Protein AF-A0AAV5UJE6-F1 (afdb_monomer_lite)

Secondary structure (DSSP, 8-state):
------------------------------PPPPPP--SSPPTTPEEEEETTEEEEEPPTTEESTTS-EES--THHHHHHHHHHHHHHTTHHHHTTSSS--GGG-SGGGHHHHTTTTTT--TTTT-TTHHHHHHHTTSSS--TTT-SGGGGGGGGTTS-S-GGG---PPP-------SS-HHHHHHHHHHHHHHHHHHHTS-----EETTEE----

Sequence (216 aa):
VSTEGCARTTNASANQNLTGRIVKEHIVTRAAPIPAPTTKCALGTNRKSFRRGFSCVCKPGLIGQYCEQTIHNPSDKEDERDLEQCSLSGCSELAGNGVCNQECNHFACEYDGGDCSEGTKPFERCQHKLFCAHRFHDGQCDERCNNEDCLFDGFDCAGPDPAARKNPTWADLPLIFLVKPETFEMEIDTTLNALTERLKTNVNIKNTDGEMDLFE

pLDDT: mean 76.12, std 19.54, range [26.8, 96.88]

Organism: NCBI:txid358040

Radius of gyration: 28.41 Å; chains: 1; bounding box: 94×61×74 Å

Structure (mmCIF, N/CA/C/O backbone):
data_AF-A0AAV5UJE6-F1
#
_entry.id   AF-A0AAV5UJE6-F1
#
loop_
_atom_site.group_PDB
_atom_site.id
_atom_site.type_symbol
_atom_site.label_atom_id
_atom_site.label_alt_id
_atom_site.label_comp_id
_atom_site.label_asym_id
_atom_site.label_entity_id
_atom_site.label_seq_id
_atom_site.pdbx_PDB_ins_code
_atom_site.Cartn_x
_atom_site.Cartn_y
_atom_site.Cartn_z
_atom_site.occupancy
_atom_site.B_iso_or_equiv
_atom_site.auth_seq_id
_atom_site.auth_comp_id
_atom_site.auth_asym_id
_atom_site.auth_atom_id
_atom_site.pdbx_PDB_model_num
ATOM 1 N N . VAL A 1 1 ? 65.629 12.739 37.055 1.00 44.75 1 VAL A N 1
ATOM 2 C CA . VAL A 1 1 ? 64.977 13.379 35.891 1.00 44.75 1 VAL A CA 1
ATOM 3 C C . VAL A 1 1 ? 63.823 14.206 36.451 1.00 44.75 1 VAL A C 1
ATOM 5 O O . VAL A 1 1 ? 62.919 13.617 37.025 1.00 44.75 1 VAL A O 1
ATOM 8 N N . SER A 1 2 ? 63.989 15.536 36.453 1.00 28.09 2 SER A N 1
ATOM 9 C CA . SER A 1 2 ? 63.126 16.591 37.048 1.00 28.09 2 SER A CA 1
ATOM 10 C C . SER A 1 2 ? 61.660 16.499 36.597 1.00 28.09 2 SER A C 1
ATOM 12 O O . SER A 1 2 ? 61.439 16.211 35.426 1.00 28.09 2 SER A O 1
ATOM 14 N N . THR A 1 3 ? 60.645 16.506 37.477 1.00 32.84 3 THR A N 1
ATOM 15 C CA . THR A 1 3 ? 59.971 17.594 38.252 1.00 32.84 3 THR A CA 1
ATOM 16 C C . THR A 1 3 ? 59.128 18.599 37.445 1.00 32.84 3 THR A C 1
ATOM 18 O O . THR A 1 3 ? 59.672 19.411 36.710 1.00 32.84 3 THR A O 1
ATOM 21 N N . GLU A 1 4 ? 57.810 18.525 37.691 1.00 36.06 4 GLU A N 1
ATOM 22 C CA . GLU A 1 4 ? 56.831 19.596 37.996 1.00 36.06 4 GLU A CA 1
ATOM 23 C C . GLU A 1 4 ? 56.714 20.873 37.128 1.00 36.06 4 GLU A C 1
ATOM 25 O O . GLU A 1 4 ? 57.616 21.694 37.066 1.00 36.06 4 GLU A O 1
ATOM 30 N N . GLY A 1 5 ? 55.487 21.114 36.634 1.00 32.06 5 GLY A N 1
ATOM 31 C CA . GLY A 1 5 ? 54.646 22.224 37.117 1.00 32.06 5 GLY A CA 1
ATOM 32 C C . GLY A 1 5 ? 54.753 23.632 36.495 1.00 32.06 5 GLY A C 1
ATOM 33 O O . GLY A 1 5 ? 55.749 24.322 36.648 1.00 32.06 5 GLY A O 1
ATOM 34 N N . CYS A 1 6 ? 53.585 24.117 36.038 1.00 26.80 6 CYS A N 1
ATOM 35 C CA . CYS A 1 6 ? 53.112 25.518 36.046 1.00 26.80 6 CYS A CA 1
ATOM 36 C C . CYS A 1 6 ? 53.563 26.488 34.925 1.00 26.80 6 CYS A C 1
ATOM 38 O O . CYS A 1 6 ? 54.739 26.791 34.782 1.00 26.80 6 CYS A O 1
ATOM 40 N N . ALA A 1 7 ? 52.592 27.092 34.217 1.00 31.81 7 ALA A N 1
ATOM 41 C CA . ALA A 1 7 ? 52.250 28.527 34.323 1.00 31.81 7 ALA A CA 1
ATOM 42 C C . ALA A 1 7 ? 51.666 29.146 33.033 1.00 31.81 7 ALA A C 1
ATOM 44 O O . ALA A 1 7 ? 51.941 28.750 31.906 1.00 31.81 7 ALA A O 1
ATOM 45 N N . ARG A 1 8 ? 50.819 30.148 33.278 1.00 33.41 8 ARG A N 1
ATOM 46 C CA . ARG A 1 8 ? 50.059 31.005 32.361 1.00 33.41 8 ARG A CA 1
ATOM 47 C C . ARG A 1 8 ? 50.918 32.086 31.684 1.00 33.41 8 ARG A C 1
ATOM 49 O O . ARG A 1 8 ? 51.861 32.563 32.304 1.00 33.41 8 ARG A O 1
ATOM 56 N N . THR A 1 9 ? 50.380 32.610 30.566 1.00 31.22 9 THR A N 1
ATOM 57 C CA . THR A 1 9 ? 50.503 33.996 30.019 1.00 31.22 9 THR A CA 1
ATOM 58 C C . THR A 1 9 ? 51.915 34.413 29.549 1.00 31.22 9 THR A C 1
ATOM 60 O O . THR A 1 9 ? 52.891 34.009 30.149 1.00 31.22 9 THR A O 1
ATOM 63 N N . THR A 1 10 ? 52.170 35.169 28.477 1.00 33.38 10 THR A N 1
ATOM 64 C CA . THR A 1 10 ? 51.533 36.353 27.871 1.00 33.38 10 THR A CA 1
ATOM 65 C C . THR A 1 10 ? 51.999 36.541 26.406 1.00 33.38 10 THR A C 1
ATOM 67 O O . THR A 1 10 ? 53.029 36.025 25.987 1.00 33.38 10 THR A O 1
ATOM 70 N N . ASN A 1 11 ? 51.214 37.329 25.663 1.00 37.19 11 ASN A N 1
ATOM 71 C CA . ASN A 1 11 ? 51.455 38.039 24.394 1.00 37.19 11 ASN A CA 1
ATOM 72 C C . ASN A 1 11 ? 52.891 38.172 23.840 1.00 37.19 11 ASN A C 1
ATOM 74 O O . ASN A 1 11 ? 53.756 38.747 24.495 1.00 37.19 11 ASN A O 1
ATOM 78 N N . ALA A 1 12 ? 53.036 37.913 22.533 1.00 35.72 12 ALA A N 1
ATOM 79 C CA . ALA A 1 12 ? 53.812 38.769 21.629 1.00 35.72 12 ALA A CA 1
ATOM 80 C C . ALA A 1 12 ? 53.329 38.628 20.171 1.00 35.72 12 ALA A C 1
ATOM 82 O O . ALA A 1 12 ? 53.184 37.528 19.645 1.00 35.72 12 ALA A O 1
ATOM 83 N N . SER A 1 13 ? 53.064 39.776 19.548 1.00 38.09 13 SER A N 1
ATOM 84 C CA . SER A 1 13 ? 52.606 39.982 18.174 1.00 38.09 13 SER A CA 1
ATOM 85 C C . SER A 1 13 ? 53.452 39.294 17.101 1.00 38.09 13 SER A C 1
ATOM 87 O O . SER A 1 13 ? 54.664 39.478 17.056 1.00 38.09 13 SER A O 1
ATOM 89 N N . ALA A 1 14 ? 52.784 38.699 16.113 1.00 38.06 14 ALA A N 1
ATOM 90 C CA . ALA A 1 14 ? 53.244 38.740 14.728 1.00 38.06 14 ALA A CA 1
ATOM 91 C C . ALA A 1 14 ? 52.028 38.741 13.794 1.00 38.06 14 ALA A C 1
ATOM 93 O O . ALA A 1 14 ? 51.309 37.761 13.636 1.00 38.06 14 ALA A O 1
ATOM 94 N N . ASN A 1 15 ? 51.792 39.914 13.225 1.00 42.41 15 ASN A N 1
ATOM 95 C CA . ASN A 1 15 ? 50.813 40.216 12.201 1.00 42.41 15 ASN A CA 1
ATOM 96 C C . ASN A 1 15 ? 51.164 39.449 10.916 1.00 42.41 15 ASN A C 1
ATOM 98 O O . ASN A 1 15 ? 52.193 39.746 10.313 1.00 42.41 15 ASN A O 1
ATOM 102 N N . GLN A 1 16 ? 50.334 38.492 10.495 1.00 43.56 16 GLN A N 1
ATOM 103 C CA . GLN A 1 16 ? 50.320 38.013 9.112 1.00 43.56 16 GLN A CA 1
ATOM 104 C C . GLN A 1 16 ? 48.876 37.790 8.661 1.00 43.56 16 GLN A C 1
ATOM 106 O O . GLN A 1 16 ? 48.211 36.832 9.046 1.00 43.56 16 GLN A O 1
ATOM 111 N N . ASN A 1 17 ? 48.408 38.722 7.832 1.00 44.78 17 ASN A N 1
ATOM 112 C CA . ASN A 1 17 ? 47.262 38.557 6.949 1.00 44.78 17 ASN A CA 1
ATOM 113 C C . ASN A 1 17 ? 47.381 37.240 6.172 1.00 44.78 17 ASN A C 1
ATOM 115 O O . ASN A 1 17 ? 48.164 37.150 5.228 1.00 44.78 17 ASN A O 1
ATOM 119 N N . LEU A 1 18 ? 46.564 36.249 6.519 1.00 43.50 18 LEU A N 1
ATOM 120 C CA . LEU A 1 18 ? 46.278 35.112 5.653 1.00 43.50 18 LEU A CA 1
ATOM 121 C C . LEU A 1 18 ? 44.764 35.010 5.503 1.00 43.50 18 LEU A C 1
ATOM 123 O O . LEU A 1 18 ? 44.051 34.438 6.324 1.00 43.50 18 LEU A O 1
ATOM 127 N N . THR A 1 19 ? 44.276 35.617 4.428 1.00 43.25 19 THR A N 1
ATOM 128 C CA . THR A 1 19 ? 42.945 35.408 3.868 1.00 43.25 19 THR A CA 1
ATOM 129 C C . THR A 1 19 ? 42.828 33.956 3.395 1.00 43.25 19 THR A C 1
ATOM 131 O O . THR A 1 19 ? 43.064 33.625 2.234 1.00 43.25 19 THR A O 1
ATOM 134 N N . GLY A 1 20 ? 42.487 33.061 4.321 1.00 35.22 20 GLY A N 1
ATOM 135 C CA . GLY A 1 20 ? 42.186 31.661 4.039 1.00 35.22 20 GLY A CA 1
ATOM 136 C C . GLY A 1 20 ? 40.852 31.531 3.307 1.00 35.22 20 GLY A C 1
ATOM 137 O O . GLY A 1 20 ? 39.782 31.612 3.904 1.00 35.22 20 GLY A O 1
ATOM 138 N N . ARG A 1 21 ? 40.920 31.345 1.990 1.00 38.50 21 ARG A N 1
ATOM 139 C CA . ARG A 1 21 ? 39.790 31.025 1.114 1.00 38.50 21 ARG A CA 1
ATOM 140 C C . ARG A 1 21 ? 39.320 29.602 1.435 1.00 38.50 21 ARG A C 1
ATOM 142 O O . ARG A 1 21 ? 40.050 28.652 1.176 1.00 38.50 21 ARG A O 1
ATOM 149 N N . ILE A 1 22 ? 38.115 29.452 1.987 1.00 41.34 22 ILE A N 1
ATOM 150 C CA . ILE A 1 22 ? 37.459 28.142 2.115 1.00 41.34 22 ILE A CA 1
ATOM 151 C C . ILE A 1 22 ? 37.229 27.617 0.697 1.00 41.34 22 ILE A C 1
ATOM 153 O O . ILE A 1 22 ? 36.384 28.130 -0.039 1.00 41.34 22 ILE A O 1
ATOM 157 N N . VAL A 1 23 ? 38.007 26.619 0.289 1.00 41.28 23 VAL A N 1
ATOM 158 C CA . VAL A 1 23 ? 37.744 25.872 -0.938 1.00 41.28 23 VAL A CA 1
ATOM 159 C C . VAL A 1 23 ? 36.623 24.894 -0.596 1.00 41.28 23 VAL A C 1
ATOM 161 O O . VAL A 1 23 ? 36.855 23.874 0.044 1.00 41.28 23 VAL A O 1
ATOM 164 N N . LYS A 1 24 ? 35.379 25.231 -0.958 1.00 42.78 24 LYS A N 1
ATOM 165 C CA . LYS A 1 24 ? 34.312 24.228 -1.050 1.00 42.78 24 LYS A CA 1
ATOM 166 C C . LYS A 1 24 ? 34.701 23.289 -2.187 1.00 42.78 24 LYS A C 1
ATOM 168 O O . LYS A 1 24 ? 34.469 23.611 -3.351 1.00 42.78 24 LYS A O 1
ATOM 173 N N . GLU A 1 25 ? 35.319 22.160 -1.866 1.00 42.66 25 GLU A N 1
ATOM 174 C CA . GLU A 1 25 ? 35.376 21.052 -2.810 1.00 42.66 25 GLU A CA 1
ATOM 175 C C . GLU A 1 25 ? 33.947 20.543 -3.004 1.00 42.66 25 GLU A C 1
ATOM 177 O O . GLU A 1 25 ? 33.377 19.839 -2.173 1.00 42.66 25 GLU A O 1
ATOM 182 N N . HIS A 1 26 ? 33.331 20.974 -4.104 1.00 36.53 26 HIS A N 1
ATOM 183 C CA . HIS A 1 26 ? 32.171 20.298 -4.652 1.00 36.53 26 HIS A CA 1
ATOM 184 C C . HIS A 1 26 ? 32.641 18.917 -5.103 1.00 36.53 26 HIS A C 1
ATOM 186 O O . HIS A 1 26 ? 33.224 18.776 -6.179 1.00 36.53 26 HIS A O 1
ATOM 192 N N . ILE A 1 27 ? 32.375 17.894 -4.292 1.00 42.47 27 ILE A N 1
ATOM 193 C CA . ILE A 1 27 ? 32.361 16.517 -4.775 1.00 42.47 27 ILE A CA 1
ATOM 194 C C . ILE A 1 27 ? 31.171 16.431 -5.732 1.00 42.47 27 ILE A C 1
ATOM 196 O O . ILE A 1 27 ? 30.045 16.129 -5.350 1.00 42.47 27 ILE A O 1
ATOM 200 N N . VAL A 1 28 ? 31.412 16.789 -6.991 1.00 41.19 28 VAL A N 1
ATOM 201 C CA . VAL A 1 28 ? 30.517 16.466 -8.094 1.00 41.19 28 VAL A CA 1
ATOM 202 C C . VAL A 1 28 ? 30.722 14.980 -8.340 1.00 41.19 28 VAL A C 1
ATOM 204 O O . VAL A 1 28 ? 31.571 14.581 -9.139 1.00 41.19 28 VAL A O 1
ATOM 207 N N . THR A 1 29 ? 29.971 14.134 -7.637 1.00 44.41 29 THR A N 1
ATOM 208 C CA . THR A 1 29 ? 29.693 12.804 -8.166 1.00 44.41 29 THR A CA 1
ATOM 209 C C . THR A 1 29 ? 29.038 13.045 -9.517 1.00 44.41 29 THR A C 1
ATOM 211 O O . THR A 1 29 ? 27.949 13.607 -9.616 1.00 44.41 29 THR A O 1
ATOM 214 N N . ARG A 1 30 ? 29.760 12.729 -10.596 1.00 40.00 30 ARG A N 1
ATOM 215 C CA . ARG A 1 30 ? 29.178 12.707 -11.934 1.00 40.00 30 ARG A CA 1
ATOM 216 C C . ARG A 1 30 ? 28.020 11.719 -11.869 1.00 40.00 30 ARG A C 1
ATOM 218 O O . ARG A 1 30 ? 28.253 10.514 -11.891 1.00 40.00 30 ARG A O 1
ATOM 225 N N . ALA A 1 31 ? 26.796 12.231 -11.770 1.00 40.75 31 ALA A N 1
ATOM 226 C CA . ALA A 1 31 ? 25.621 11.458 -12.115 1.00 40.75 31 ALA A CA 1
ATOM 227 C C . ALA A 1 31 ? 25.895 10.863 -13.499 1.00 40.75 31 ALA A C 1
ATOM 229 O O . ALA A 1 31 ? 26.349 11.575 -14.407 1.00 40.75 31 ALA A O 1
ATOM 230 N N . ALA A 1 32 ? 25.711 9.549 -13.631 1.00 44.66 32 ALA A N 1
ATOM 231 C CA . ALA A 1 32 ? 25.753 8.911 -14.934 1.00 44.66 32 ALA A CA 1
ATOM 232 C C . ALA A 1 32 ? 24.837 9.710 -15.881 1.00 44.66 32 ALA A C 1
ATOM 234 O O . ALA A 1 32 ? 23.778 10.172 -15.443 1.00 44.66 32 ALA A O 1
ATOM 235 N N . PRO A 1 33 ? 25.247 9.957 -17.136 1.00 39.03 33 PRO A N 1
ATOM 236 C CA . PRO A 1 33 ? 24.436 10.735 -18.059 1.00 39.03 33 PRO A CA 1
ATOM 237 C C . PRO A 1 33 ? 23.037 10.121 -18.140 1.00 39.03 33 PRO A C 1
ATOM 239 O O . PRO A 1 33 ? 22.903 8.938 -18.449 1.00 39.03 33 PRO A O 1
ATOM 242 N N . ILE A 1 34 ? 22.015 10.932 -17.847 1.00 44.16 34 ILE A N 1
ATOM 243 C CA . ILE A 1 34 ? 20.611 10.562 -18.039 1.00 44.16 34 ILE A CA 1
ATOM 244 C C . ILE A 1 34 ? 20.484 10.136 -19.511 1.00 44.16 34 ILE A C 1
ATOM 246 O O . ILE A 1 34 ? 20.795 10.949 -20.392 1.00 44.16 34 ILE A O 1
ATOM 250 N N . PRO A 1 35 ? 20.116 8.877 -19.816 1.00 46.38 35 PRO A N 1
ATOM 251 C CA . PRO A 1 35 ? 19.983 8.443 -21.196 1.00 46.38 35 PRO A CA 1
ATOM 252 C C . PRO A 1 35 ? 18.938 9.321 -21.893 1.00 46.38 35 PRO A C 1
ATOM 254 O O . PRO A 1 35 ? 17.863 9.581 -21.355 1.00 46.38 35 PRO A O 1
ATOM 257 N N . ALA A 1 36 ? 19.279 9.828 -23.081 1.00 45.28 36 ALA A N 1
ATOM 258 C CA . ALA A 1 36 ? 18.375 10.648 -23.882 1.00 45.28 36 ALA A CA 1
ATOM 259 C C . ALA A 1 36 ? 17.036 9.914 -24.110 1.00 45.28 36 ALA A C 1
ATOM 261 O O . ALA A 1 36 ? 17.054 8.689 -24.254 1.00 45.28 36 ALA A O 1
ATOM 262 N N . PRO A 1 37 ? 15.893 10.625 -24.200 1.00 47.75 37 PRO A N 1
ATOM 263 C CA . PRO A 1 37 ? 14.590 9.996 -24.397 1.00 47.75 37 PRO A CA 1
ATOM 264 C C . PRO A 1 37 ? 14.609 9.144 -25.670 1.00 47.75 37 PRO A C 1
ATOM 266 O O . PRO A 1 37 ? 14.735 9.641 -26.794 1.00 47.75 37 PRO A O 1
ATOM 269 N N . THR A 1 38 ? 14.542 7.830 -25.490 1.00 56.66 38 THR A N 1
ATOM 270 C CA . THR A 1 38 ? 14.628 6.851 -26.565 1.00 56.66 38 THR A CA 1
ATOM 271 C C . THR A 1 38 ? 13.312 6.842 -27.337 1.00 56.66 38 THR A C 1
ATOM 273 O O . THR A 1 38 ? 12.270 6.432 -26.852 1.00 56.66 38 THR A O 1
ATOM 276 N N . THR A 1 39 ? 13.331 7.256 -28.604 1.00 66.56 39 THR A N 1
ATOM 277 C CA . THR A 1 39 ? 12.147 7.206 -29.489 1.00 66.56 39 THR A CA 1
ATOM 278 C C . THR A 1 39 ? 11.883 5.807 -30.065 1.00 66.56 39 THR A C 1
ATOM 280 O O . THR A 1 39 ? 11.211 5.663 -31.091 1.00 66.56 39 THR A O 1
ATOM 283 N N . LYS A 1 40 ? 12.433 4.752 -29.449 1.00 79.56 40 LYS A N 1
ATOM 284 C CA . LYS A 1 40 ? 12.420 3.377 -29.964 1.00 79.56 40 LYS A CA 1
ATOM 285 C C . LYS A 1 40 ? 12.278 2.371 -28.825 1.00 79.56 40 LYS A C 1
ATOM 287 O O . LYS A 1 40 ? 12.928 2.523 -27.800 1.00 79.56 40 LYS A O 1
ATOM 292 N N . CYS A 1 41 ? 11.475 1.332 -29.061 1.00 82.38 41 CYS A N 1
ATOM 293 C CA . CYS A 1 41 ? 11.354 0.185 -28.163 1.00 82.38 41 CYS A CA 1
ATOM 294 C C . CYS A 1 41 ? 12.674 -0.599 -28.070 1.00 82.38 41 CYS A C 1
ATOM 296 O O . CYS A 1 41 ? 13.444 -0.631 -29.037 1.00 82.38 41 CYS A O 1
ATOM 298 N N . ALA A 1 42 ? 12.902 -1.273 -26.944 1.00 83.56 42 ALA A N 1
ATOM 299 C CA . ALA A 1 42 ? 14.049 -2.133 -26.702 1.00 83.56 42 ALA A CA 1
ATOM 300 C C . ALA A 1 42 ? 14.144 -3.260 -27.736 1.00 83.56 42 ALA A C 1
ATOM 302 O O . ALA A 1 42 ? 13.144 -3.720 -28.305 1.00 83.56 42 ALA A O 1
ATOM 303 N N . LEU A 1 43 ? 15.376 -3.700 -27.992 1.00 77.12 43 LEU A N 1
ATOM 304 C CA . LEU A 1 43 ? 15.688 -4.663 -29.042 1.00 77.12 43 LEU A CA 1
ATOM 305 C C . LEU A 1 43 ? 14.869 -5.949 -28.884 1.00 77.12 43 LEU A C 1
ATOM 307 O O . LEU A 1 43 ? 14.838 -6.581 -27.833 1.00 77.12 43 LEU A O 1
ATOM 311 N N . GLY A 1 44 ? 14.199 -6.337 -29.969 1.00 73.19 44 GLY A N 1
ATOM 312 C CA . GLY A 1 44 ? 13.383 -7.544 -30.012 1.00 73.19 44 GLY A CA 1
ATOM 313 C C . GLY A 1 44 ? 11.979 -7.406 -29.421 1.00 73.19 44 GLY A C 1
ATOM 314 O O . GLY A 1 44 ? 11.302 -8.425 -29.336 1.00 73.19 44 GLY A O 1
ATOM 315 N N . THR A 1 45 ? 11.512 -6.217 -29.041 1.00 80.38 45 THR A N 1
ATOM 316 C CA . THR A 1 45 ? 10.117 -5.988 -28.613 1.00 80.38 45 THR A CA 1
ATOM 317 C C . THR A 1 45 ? 9.251 -5.445 -29.749 1.00 80.38 45 THR A C 1
ATOM 319 O O . THR A 1 45 ? 9.759 -4.941 -30.754 1.00 80.38 45 THR A O 1
ATOM 322 N N . ASN A 1 46 ? 7.928 -5.590 -29.629 1.00 83.44 46 ASN A N 1
ATOM 323 C CA . ASN A 1 46 ? 7.005 -5.205 -30.695 1.00 83.44 46 ASN A CA 1
ATOM 324 C C . ASN A 1 46 ? 6.531 -3.764 -30.515 1.00 83.44 46 ASN A C 1
ATOM 326 O O . ASN A 1 46 ? 6.099 -3.369 -29.438 1.00 83.44 46 ASN A O 1
ATOM 330 N N . ARG A 1 47 ? 6.547 -2.983 -31.594 1.00 87.56 47 ARG A N 1
ATOM 331 C CA . ARG A 1 47 ? 6.033 -1.610 -31.602 1.00 87.56 47 ARG A CA 1
ATOM 332 C C . ARG A 1 47 ? 4.584 -1.591 -32.081 1.00 87.56 47 ARG A C 1
ATOM 334 O O . ARG A 1 47 ? 4.301 -2.021 -33.197 1.00 87.56 47 ARG A O 1
ATOM 341 N N . LYS A 1 48 ? 3.681 -1.025 -31.283 1.00 88.00 48 LYS A N 1
ATOM 342 C CA . LYS A 1 48 ? 2.284 -0.780 -31.654 1.00 88.00 48 LYS A CA 1
ATOM 343 C C . LYS A 1 48 ? 2.102 0.698 -31.998 1.00 88.00 48 LYS A C 1
ATOM 345 O O . LYS A 1 48 ? 2.191 1.563 -31.131 1.00 88.00 48 LYS A O 1
ATOM 350 N N . SER A 1 49 ? 1.904 0.992 -33.278 1.00 80.56 49 SER A N 1
ATOM 351 C CA . SER A 1 49 ? 1.796 2.364 -33.787 1.00 80.56 49 SER A CA 1
ATOM 352 C C . SER A 1 49 ? 0.347 2.851 -33.798 1.00 80.56 49 SER A C 1
ATOM 354 O O . SER A 1 49 ? -0.563 2.102 -34.150 1.00 80.56 49 SER A O 1
ATOM 356 N N . PHE A 1 50 ? 0.142 4.127 -33.477 1.00 81.12 50 PHE A N 1
ATOM 357 C CA . PHE A 1 50 ? -1.154 4.808 -33.496 1.00 81.12 50 PHE A CA 1
ATOM 358 C C . PHE A 1 50 ? -1.076 6.070 -34.367 1.00 81.12 50 PHE A C 1
ATOM 360 O O . PHE A 1 50 ? 0.011 6.519 -34.729 1.00 81.12 50 PHE A O 1
ATOM 367 N N . ARG A 1 51 ? -2.225 6.690 -34.693 1.00 77.06 51 ARG A N 1
ATOM 368 C CA . ARG A 1 51 ? -2.259 7.908 -35.536 1.00 77.06 51 ARG A CA 1
ATOM 369 C C . ARG A 1 51 ? -1.431 9.079 -34.975 1.00 77.06 51 ARG A C 1
ATOM 371 O O . ARG A 1 51 ? -1.047 9.953 -35.745 1.00 77.06 51 ARG A O 1
ATOM 378 N N . ARG A 1 52 ? -1.149 9.098 -33.666 1.00 73.25 52 ARG A N 1
ATOM 379 C CA . ARG A 1 52 ? -0.234 10.041 -33.000 1.00 73.25 52 ARG A CA 1
ATOM 380 C C . ARG A 1 52 ? 0.653 9.311 -31.986 1.00 73.25 52 ARG A C 1
ATOM 382 O O . ARG A 1 52 ? 0.387 9.352 -30.793 1.00 73.25 52 ARG A O 1
ATOM 389 N N . GLY A 1 53 ? 1.692 8.632 -32.466 1.00 78.38 53 GLY A N 1
ATOM 390 C CA . GLY A 1 53 ? 2.726 8.030 -31.616 1.00 78.38 53 GLY A CA 1
ATOM 391 C C . GLY A 1 53 ? 2.755 6.505 -31.655 1.00 78.38 53 GLY A C 1
ATOM 392 O O . GLY A 1 53 ? 2.263 5.876 -32.593 1.00 78.38 53 GLY A O 1
ATOM 393 N N . PHE A 1 54 ? 3.393 5.903 -30.657 1.00 84.62 54 PHE A N 1
ATOM 394 C CA . PHE A 1 54 ? 3.532 4.456 -30.542 1.00 84.62 54 PHE A CA 1
ATOM 395 C C . PHE A 1 54 ? 3.647 4.035 -29.077 1.00 84.62 54 PHE A C 1
ATOM 397 O O . PHE A 1 54 ? 4.046 4.831 -28.234 1.00 84.62 54 PHE A O 1
ATOM 404 N N . SER A 1 55 ? 3.322 2.777 -28.803 1.00 83.12 55 SER A N 1
ATOM 405 C CA . SER A 1 55 ? 3.551 2.107 -27.523 1.00 83.12 55 SER A CA 1
ATOM 406 C C . SER A 1 55 ? 4.328 0.815 -27.771 1.00 83.12 55 SER A C 1
ATOM 408 O O . SER A 1 55 ? 4.202 0.207 -28.841 1.00 83.12 55 SER A O 1
ATOM 410 N N . CYS A 1 56 ? 5.164 0.414 -26.821 1.00 85.31 56 CYS A N 1
ATOM 411 C CA . CYS A 1 56 ? 5.952 -0.806 -26.908 1.00 85.31 56 CYS A CA 1
ATOM 412 C C . CYS A 1 56 ? 5.232 -1.949 -26.190 1.00 85.31 56 CYS A C 1
ATOM 414 O O . CYS A 1 56 ? 4.744 -1.797 -25.077 1.00 85.31 56 CYS A O 1
ATOM 416 N N . VAL A 1 57 ? 5.146 -3.099 -26.853 1.00 85.69 57 VAL A N 1
ATOM 417 C CA . VAL A 1 57 ? 4.633 -4.341 -26.279 1.00 85.69 57 VAL A CA 1
ATOM 418 C C . VAL A 1 57 ? 5.833 -5.140 -25.801 1.00 85.69 57 VAL A C 1
ATOM 420 O O . VAL A 1 57 ? 6.598 -5.681 -26.612 1.00 85.69 57 VAL A O 1
ATOM 423 N N . CYS A 1 58 ? 6.005 -5.180 -24.486 1.00 77.00 58 CYS A N 1
ATOM 424 C CA . CYS A 1 58 ? 7.150 -5.824 -23.872 1.00 77.00 58 CYS A CA 1
ATOM 425 C C . CYS A 1 58 ? 7.017 -7.343 -23.905 1.00 77.00 58 CYS A C 1
ATOM 427 O O . CYS A 1 58 ? 5.938 -7.910 -23.727 1.00 77.00 58 CYS A O 1
ATOM 429 N N . LYS A 1 59 ? 8.141 -8.004 -24.186 1.00 78.00 59 LYS A N 1
ATOM 430 C CA . LYS A 1 59 ? 8.258 -9.454 -24.035 1.00 78.00 59 LYS A CA 1
ATOM 431 C C . LYS A 1 59 ? 8.232 -9.817 -22.545 1.00 78.00 59 LYS A C 1
ATOM 433 O O . LYS A 1 59 ? 8.599 -8.969 -21.730 1.00 78.00 59 LYS A O 1
ATOM 438 N N . PRO A 1 60 ? 7.867 -11.063 -22.189 1.00 66.44 60 PRO A N 1
ATOM 439 C CA . PRO A 1 60 ? 8.053 -11.554 -20.829 1.00 66.44 60 PRO A CA 1
ATOM 440 C C . PRO A 1 60 ? 9.493 -11.288 -20.382 1.00 66.44 60 PRO A C 1
ATOM 442 O O . PRO A 1 60 ? 10.427 -11.572 -21.132 1.00 66.44 60 PRO A O 1
ATOM 445 N N . GLY A 1 61 ? 9.663 -10.692 -19.207 1.00 63.06 61 GLY A N 1
ATOM 446 C CA . GLY A 1 61 ? 10.982 -10.312 -18.707 1.00 63.06 61 GLY A CA 1
ATOM 447 C C . GLY A 1 61 ? 11.406 -8.867 -18.986 1.00 63.06 61 GLY A C 1
ATOM 448 O O . GLY A 1 61 ? 12.496 -8.502 -18.561 1.00 63.06 61 GLY A O 1
ATOM 449 N N . LEU A 1 62 ? 10.592 -8.036 -19.652 1.00 76.06 62 LEU A N 1
ATOM 450 C CA . LEU A 1 62 ? 10.893 -6.619 -19.915 1.00 76.06 62 LEU A CA 1
ATOM 451 C C . LEU A 1 62 ? 9.728 -5.691 -19.543 1.00 76.06 62 LEU A C 1
ATOM 453 O O . LEU A 1 62 ? 8.565 -6.065 -19.691 1.00 76.06 62 LEU A O 1
ATOM 457 N N . ILE A 1 63 ? 10.047 -4.474 -19.101 1.00 75.12 63 ILE A N 1
ATOM 458 C CA . ILE A 1 63 ? 9.103 -3.443 -18.636 1.00 75.12 63 ILE A CA 1
ATOM 459 C C . ILE A 1 63 ? 9.617 -2.032 -18.994 1.00 75.12 63 ILE A C 1
ATOM 461 O O . ILE A 1 63 ? 10.747 -1.875 -19.457 1.00 75.12 63 ILE A O 1
ATOM 465 N N . GLY A 1 64 ? 8.800 -1.002 -18.759 1.00 70.75 64 GLY A N 1
ATOM 466 C CA . GLY A 1 64 ? 9.103 0.398 -19.095 1.00 70.75 64 GLY A CA 1
ATOM 467 C C . GLY A 1 64 ? 8.369 0.873 -20.352 1.00 70.75 64 GLY A C 1
ATOM 468 O O . GLY A 1 64 ? 7.883 0.060 -21.144 1.00 70.75 64 GLY A O 1
ATOM 469 N N . GLN A 1 65 ? 8.271 2.193 -20.553 1.00 80.56 65 GLN A N 1
ATOM 470 C CA . GLN A 1 65 ? 7.544 2.793 -21.690 1.00 80.56 65 GLN A CA 1
ATOM 471 C C . GLN A 1 65 ? 8.078 2.295 -23.042 1.00 80.56 65 GLN A C 1
ATOM 473 O O . GLN A 1 65 ? 7.330 2.174 -24.020 1.00 80.56 65 GLN A O 1
ATOM 478 N N . TYR A 1 66 ? 9.373 1.989 -23.081 1.00 85.94 66 TYR A N 1
ATOM 479 C CA . TYR A 1 66 ? 10.088 1.487 -24.237 1.00 85.94 66 TYR A CA 1
ATOM 480 C C . TYR A 1 66 ? 10.650 0.078 -24.012 1.00 85.94 66 TYR A C 1
ATOM 482 O O . TYR A 1 66 ? 11.471 -0.366 -24.809 1.00 85.94 66 TYR A O 1
ATOM 490 N N . CYS A 1 67 ? 10.181 -0.663 -23.001 1.00 83.56 67 CYS A N 1
ATOM 491 C CA . CYS A 1 67 ? 10.682 -1.992 -22.622 1.00 83.56 67 CYS A CA 1
ATOM 492 C C . CYS A 1 67 ? 12.183 -2.026 -22.277 1.00 83.56 67 CYS A C 1
ATOM 494 O O . CYS A 1 67 ? 12.859 -3.029 -22.504 1.00 83.56 67 CYS A O 1
ATOM 496 N N . GLU A 1 68 ? 12.717 -0.903 -21.807 1.00 79.44 68 GLU A N 1
ATOM 497 C CA . GLU A 1 68 ? 14.134 -0.664 -21.546 1.00 79.44 68 GLU A CA 1
ATOM 498 C C . GLU A 1 68 ? 14.645 -1.274 -20.234 1.00 79.44 68 GLU A C 1
ATOM 500 O O . GLU A 1 68 ? 15.853 -1.307 -20.011 1.00 79.44 68 GLU A O 1
ATOM 505 N N . GLN A 1 69 ? 13.745 -1.774 -19.390 1.00 70.94 69 GLN A N 1
ATOM 506 C CA . GLN A 1 69 ? 14.053 -2.361 -18.089 1.00 70.94 69 GLN A CA 1
ATOM 507 C C . GLN A 1 69 ? 13.778 -3.871 -18.120 1.00 70.94 69 GLN A C 1
ATOM 509 O O . GLN A 1 69 ? 12.838 -4.319 -18.776 1.00 70.94 69 GLN A O 1
ATOM 514 N N . THR A 1 70 ? 14.568 -4.669 -17.402 1.00 64.25 70 THR A N 1
ATOM 515 C CA . THR A 1 70 ? 14.345 -6.114 -17.230 1.00 64.25 70 THR A CA 1
ATOM 516 C C . THR A 1 70 ? 13.534 -6.407 -15.969 1.00 64.25 70 THR A C 1
ATOM 518 O O . THR A 1 70 ? 13.714 -5.750 -14.951 1.00 64.25 70 THR A O 1
ATOM 521 N N . ILE A 1 71 ? 12.660 -7.422 -16.015 1.00 61.97 71 ILE A N 1
ATOM 522 C CA . ILE A 1 71 ? 11.986 -7.972 -14.821 1.00 61.97 71 ILE A CA 1
ATOM 523 C C . ILE A 1 71 ? 13.014 -8.605 -13.882 1.00 61.97 71 ILE A C 1
ATOM 525 O O . ILE A 1 71 ? 12.806 -8.558 -12.678 1.00 61.97 71 ILE A O 1
ATOM 529 N N . HIS A 1 72 ? 14.145 -9.089 -14.417 1.00 57.41 72 HIS A N 1
ATOM 530 C CA . HIS A 1 72 ? 15.350 -9.360 -13.631 1.00 57.41 72 HIS A CA 1
ATOM 531 C C . HIS A 1 72 ? 15.930 -8.038 -13.127 1.00 57.41 72 HIS A C 1
ATOM 533 O O . HIS A 1 72 ? 16.865 -7.469 -13.696 1.00 57.41 72 HIS A O 1
ATOM 539 N N . ASN A 1 73 ? 15.271 -7.517 -12.105 1.00 52.47 73 ASN A N 1
ATOM 540 C CA . ASN A 1 73 ? 15.684 -6.416 -11.268 1.00 52.47 73 ASN A CA 1
ATOM 541 C C . ASN A 1 73 ? 16.412 -7.029 -10.052 1.00 52.47 73 ASN A C 1
ATOM 543 O O . ASN A 1 73 ? 16.204 -8.202 -9.741 1.00 52.47 73 ASN A O 1
ATOM 547 N N . PRO A 1 74 ? 17.243 -6.273 -9.317 1.00 51.28 74 PRO A N 1
ATOM 548 C CA . PRO A 1 74 ? 17.848 -6.715 -8.053 1.00 51.28 74 PRO A CA 1
ATOM 549 C C . PRO A 1 74 ? 16.862 -7.281 -7.005 1.00 51.28 74 PRO A C 1
ATOM 551 O O . PRO A 1 74 ? 17.323 -7.937 -6.072 1.00 51.28 74 PRO A O 1
ATOM 554 N N . SER A 1 75 ? 15.548 -7.102 -7.198 1.00 52.19 75 SER A N 1
ATOM 555 C CA . SER A 1 75 ? 14.469 -7.688 -6.398 1.00 52.19 75 SER A CA 1
ATOM 556 C C . SER A 1 75 ? 14.477 -9.218 -6.373 1.00 52.19 75 SER A C 1
ATOM 558 O O . SER A 1 75 ? 14.235 -9.785 -5.323 1.00 52.19 75 SER A O 1
ATOM 560 N N . ASP A 1 76 ? 14.878 -9.909 -7.450 1.00 55.22 76 ASP A N 1
ATOM 561 C CA . ASP A 1 76 ? 14.911 -11.387 -7.441 1.00 55.22 76 ASP A CA 1
ATOM 562 C C . ASP A 1 76 ? 15.853 -11.938 -6.347 1.00 55.22 76 ASP A C 1
ATOM 564 O O . ASP A 1 76 ? 15.636 -13.019 -5.809 1.00 55.22 76 ASP A O 1
ATOM 568 N N . LYS A 1 77 ? 16.898 -11.177 -5.982 1.00 64.38 77 LYS A N 1
ATOM 569 C CA . LYS A 1 77 ? 17.790 -11.525 -4.865 1.00 64.38 77 LYS A CA 1
ATOM 570 C C . LYS A 1 77 ? 17.276 -11.052 -3.513 1.00 64.38 77 LYS A C 1
ATOM 572 O O . LYS A 1 77 ? 17.772 -11.534 -2.502 1.00 64.38 77 LYS A O 1
ATOM 577 N N . GLU A 1 78 ? 16.455 -10.011 -3.473 1.00 68.62 78 GLU A N 1
ATOM 578 C CA . GLU A 1 78 ? 15.850 -9.527 -2.228 1.00 68.62 78 GLU A CA 1
ATOM 579 C C . GLU A 1 78 ? 14.809 -10.528 -1.751 1.00 68.62 78 GLU A C 1
ATOM 581 O O . GLU A 1 78 ? 14.870 -10.951 -0.610 1.00 68.62 78 GLU A O 1
ATOM 586 N N . ASP A 1 79 ? 13.989 -11.036 -2.657 1.00 64.25 79 ASP A N 1
ATOM 587 C CA . ASP A 1 79 ? 12.986 -12.057 -2.372 1.00 64.25 79 ASP A CA 1
ATOM 588 C C . ASP A 1 79 ? 13.567 -13.360 -1.883 1.00 64.25 79 ASP A C 1
ATOM 590 O O . ASP A 1 79 ? 13.035 -13.964 -0.963 1.00 64.25 79 ASP A O 1
ATOM 594 N N . GLU A 1 80 ? 14.639 -13.828 -2.521 1.00 74.06 80 GLU A N 1
ATOM 595 C CA . GLU A 1 80 ? 15.275 -15.075 -2.115 1.00 74.06 80 GLU A CA 1
ATOM 596 C C . GLU A 1 80 ? 15.819 -14.946 -0.685 1.00 74.06 80 GLU A C 1
ATOM 598 O O . GLU A 1 80 ? 15.715 -15.888 0.097 1.00 74.06 80 GLU A O 1
ATOM 603 N N . ARG A 1 81 ? 16.294 -13.748 -0.310 1.00 80.44 81 ARG A N 1
ATOM 604 C CA . ARG A 1 81 ? 16.694 -13.438 1.069 1.00 80.44 81 ARG A CA 1
ATOM 605 C C . ARG A 1 81 ? 15.499 -13.330 2.004 1.00 80.44 81 ARG A C 1
ATOM 607 O O . ARG A 1 81 ? 15.571 -13.866 3.102 1.00 80.44 81 ARG A O 1
ATOM 614 N N . ASP A 1 82 ? 14.423 -12.671 1.591 1.00 82.31 82 ASP A N 1
ATOM 615 C CA . ASP A 1 82 ? 13.237 -12.500 2.426 1.00 82.31 82 ASP A CA 1
ATOM 616 C C . ASP A 1 82 ? 12.533 -13.847 2.647 1.00 82.31 82 ASP A C 1
ATOM 618 O O . ASP A 1 82 ? 12.176 -14.160 3.773 1.00 82.31 82 ASP A O 1
ATOM 622 N N . LEU A 1 83 ? 12.433 -14.712 1.632 1.00 80.81 83 LEU A N 1
ATOM 623 C CA . LEU A 1 83 ? 11.922 -16.087 1.751 1.00 80.81 83 LEU A CA 1
ATOM 624 C C . LEU A 1 83 ? 12.801 -16.965 2.652 1.00 80.81 83 LEU A C 1
ATOM 626 O O . LEU A 1 83 ? 12.287 -17.755 3.454 1.00 80.81 83 LEU A O 1
ATOM 630 N N . GLU A 1 84 ? 14.126 -16.842 2.531 1.00 87.44 84 GLU A N 1
ATOM 631 C CA . GLU A 1 84 ? 15.063 -17.506 3.438 1.00 87.44 84 GLU A CA 1
ATOM 632 C C . GLU A 1 84 ? 14.861 -17.003 4.874 1.00 87.44 84 GLU A C 1
ATOM 634 O O . GLU A 1 84 ? 14.741 -17.809 5.799 1.00 87.44 84 GLU A O 1
ATOM 639 N N . GLN A 1 85 ? 14.715 -15.690 5.061 1.00 88.25 85 GLN A N 1
ATOM 640 C CA . GLN A 1 85 ? 14.449 -15.078 6.357 1.00 88.25 85 GLN A CA 1
ATOM 641 C C . GLN A 1 85 ? 13.104 -15.530 6.937 1.00 88.25 85 GLN A C 1
ATOM 643 O O . GLN A 1 85 ? 13.069 -15.898 8.110 1.00 88.25 85 GLN A O 1
ATOM 648 N N . CYS A 1 86 ? 12.033 -15.604 6.136 1.00 90.75 86 CYS A N 1
ATOM 649 C CA . CYS A 1 86 ? 10.737 -16.137 6.569 1.00 90.75 86 CYS A CA 1
ATOM 650 C C . CYS A 1 86 ? 10.902 -17.555 7.138 1.00 90.75 86 CYS A C 1
ATOM 652 O O . CYS A 1 86 ? 10.332 -17.899 8.176 1.00 90.75 86 CYS A O 1
ATOM 654 N N . SER A 1 87 ? 11.697 -18.383 6.451 1.00 91.56 87 SER A N 1
ATOM 655 C CA . SER A 1 87 ? 11.944 -19.776 6.834 1.00 91.56 87 SER A CA 1
ATOM 656 C C . SER A 1 87 ? 12.755 -19.875 8.127 1.00 91.56 87 SER A C 1
ATOM 658 O O . SER A 1 87 ? 12.431 -20.684 8.995 1.00 91.56 87 SER A O 1
ATOM 660 N N . LEU A 1 88 ? 13.787 -19.041 8.283 1.00 91.62 88 LEU A N 1
ATOM 661 C CA . LEU A 1 88 ? 14.626 -18.993 9.485 1.00 91.62 88 LEU A CA 1
ATOM 662 C C . LEU A 1 88 ? 13.874 -18.455 10.709 1.00 91.62 88 LEU A C 1
ATOM 664 O O . LEU A 1 88 ? 14.096 -18.942 11.816 1.00 91.62 88 LEU A O 1
ATOM 668 N N . SER A 1 89 ? 12.989 -17.477 10.510 1.00 92.44 89 SER A N 1
ATOM 669 C CA . SER A 1 89 ? 12.160 -16.880 11.563 1.00 92.44 89 SER A CA 1
ATOM 670 C C . SER A 1 89 ? 10.957 -17.748 11.954 1.00 92.44 89 SER A C 1
ATOM 672 O O . SER A 1 89 ? 10.257 -17.412 12.903 1.00 92.44 89 SER A O 1
ATOM 674 N N . GLY A 1 90 ? 10.694 -18.854 11.246 1.00 94.50 90 GLY A N 1
ATOM 675 C CA . GLY A 1 90 ? 9.536 -19.709 11.520 1.00 94.50 90 GLY A CA 1
ATOM 676 C C . GLY A 1 90 ? 8.197 -19.039 11.196 1.00 94.50 90 GLY A C 1
ATOM 677 O O . GLY A 1 90 ? 7.183 -19.384 11.797 1.00 94.50 90 GLY A O 1
ATOM 678 N N . CYS A 1 91 ? 8.168 -18.111 10.232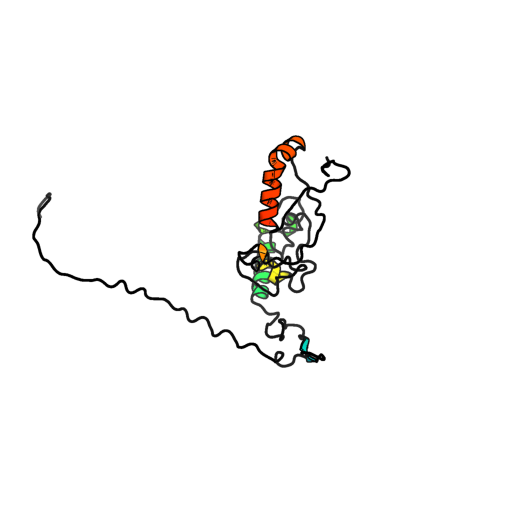 1.00 95.62 91 CYS A N 1
ATOM 679 C CA . CYS A 1 91 ? 6.979 -17.307 9.932 1.00 95.62 91 CYS A CA 1
ATOM 680 C C . CYS A 1 91 ? 5.752 -18.141 9.543 1.00 95.62 91 CYS A C 1
ATOM 682 O O . CYS A 1 91 ? 4.630 -17.690 9.713 1.00 95.62 91 CYS A O 1
ATOM 684 N N . SER A 1 92 ? 5.927 -19.379 9.072 1.00 93.75 92 SER A N 1
ATOM 685 C CA . SER A 1 92 ? 4.799 -20.280 8.798 1.00 93.75 92 SER A CA 1
ATOM 686 C C . SER A 1 92 ? 3.968 -20.639 10.036 1.00 93.75 92 SER A C 1
ATOM 688 O O . SER A 1 92 ? 2.798 -20.971 9.885 1.00 93.75 92 SER A O 1
ATOM 690 N N . GLU A 1 93 ? 4.555 -20.613 11.235 1.00 95.06 93 GLU A N 1
ATOM 691 C CA . GLU A 1 93 ? 3.841 -20.872 12.495 1.00 95.06 93 GLU A CA 1
ATOM 692 C C . GLU A 1 93 ? 3.235 -19.597 13.096 1.00 95.06 93 GLU A C 1
ATOM 694 O O . GLU A 1 93 ? 2.302 -19.680 13.893 1.00 95.06 93 GLU A O 1
ATOM 699 N N . LEU A 1 94 ? 3.774 -18.434 12.718 1.00 95.31 94 LEU A N 1
ATOM 700 C CA . LEU A 1 94 ? 3.352 -17.126 13.214 1.00 95.31 94 LEU A CA 1
ATOM 701 C C . LEU A 1 94 ? 2.260 -16.500 12.340 1.00 95.31 94 LEU A C 1
ATOM 703 O O . LEU A 1 94 ? 1.373 -15.853 12.876 1.00 95.31 94 LEU A O 1
ATOM 707 N N . ALA A 1 95 ? 2.254 -16.789 11.041 1.00 96.06 95 ALA A N 1
ATOM 708 C CA . ALA A 1 95 ? 1.341 -16.189 10.082 1.00 96.06 95 ALA A CA 1
ATOM 709 C C . ALA A 1 95 ? -0.146 -16.327 10.464 1.00 96.06 95 ALA A C 1
ATOM 711 O O . ALA A 1 95 ? -0.657 -17.438 10.643 1.00 96.06 95 ALA A O 1
ATOM 712 N N . GLY A 1 96 ? -0.863 -15.201 10.482 1.00 95.38 96 GLY A N 1
ATOM 713 C CA . GLY A 1 96 ? -2.315 -15.154 10.678 1.00 95.38 96 GLY A CA 1
ATOM 714 C C . GLY A 1 96 ? -2.771 -15.531 12.092 1.00 95.38 96 GLY A C 1
ATOM 715 O O . GLY A 1 96 ? -3.882 -16.043 12.267 1.00 95.38 96 GLY A O 1
ATOM 716 N N . ASN A 1 97 ? -1.915 -15.343 13.096 1.00 95.25 97 ASN A N 1
ATOM 717 C CA . ASN A 1 97 ? -2.217 -15.586 14.504 1.00 95.25 97 ASN A CA 1
ATOM 718 C C . ASN A 1 97 ? -2.903 -14.385 15.198 1.00 95.25 97 ASN A C 1
ATOM 720 O O . ASN A 1 97 ? -3.331 -14.511 16.351 1.00 95.25 97 ASN A O 1
ATOM 724 N N . GLY A 1 98 ? -3.042 -13.251 14.504 1.00 94.38 98 GLY A N 1
ATOM 725 C CA . GLY A 1 98 ? -3.626 -12.005 15.003 1.00 94.38 98 GLY A CA 1
ATOM 726 C C . GLY A 1 98 ? -2.630 -11.056 15.680 1.00 94.38 98 GLY A C 1
ATOM 727 O O . GLY A 1 98 ? -3.051 -10.072 16.292 1.00 94.38 98 GLY A O 1
ATOM 728 N N . VAL A 1 99 ? -1.327 -11.332 15.608 1.00 95.94 99 VAL A N 1
ATOM 729 C CA . VAL A 1 99 ? -0.241 -10.507 16.148 1.00 95.94 99 VAL A CA 1
ATOM 730 C C . VAL A 1 99 ? 0.747 -10.231 15.029 1.00 95.94 99 VAL A C 1
ATOM 732 O O . VAL A 1 99 ? 1.382 -11.147 14.545 1.00 95.94 99 VAL A O 1
ATOM 735 N N . CYS A 1 100 ? 0.945 -8.961 14.677 1.00 96.88 100 CYS A N 1
ATOM 736 C CA . CYS A 1 100 ? 1.944 -8.598 13.675 1.00 96.88 100 CYS A CA 1
ATOM 737 C C . CYS A 1 100 ? 3.381 -8.852 14.175 1.00 96.88 100 CYS A C 1
ATOM 739 O O . CYS A 1 100 ? 3.929 -8.067 14.964 1.00 96.88 100 CYS A O 1
ATOM 741 N N . ASN A 1 101 ? 4.013 -9.913 13.673 1.00 96.44 101 ASN A N 1
ATOM 742 C CA . ASN A 1 101 ? 5.433 -10.210 13.826 1.00 96.44 101 ASN A CA 1
ATOM 743 C C . ASN A 1 101 ? 6.257 -9.434 12.786 1.00 96.44 101 ASN A C 1
ATOM 745 O O . ASN A 1 101 ? 6.228 -9.722 11.589 1.00 96.44 101 ASN A O 1
ATOM 749 N N . GLN A 1 102 ? 7.034 -8.442 13.234 1.00 94.69 102 GLN A N 1
ATOM 750 C CA . GLN A 1 102 ? 7.786 -7.556 12.329 1.00 94.69 102 GLN A CA 1
ATOM 751 C C . GLN A 1 102 ? 8.851 -8.292 11.508 1.00 94.69 102 GLN A C 1
ATOM 753 O O . GLN A 1 102 ? 9.094 -7.945 10.359 1.00 94.69 102 GLN A O 1
ATOM 758 N N . GLU A 1 103 ? 9.445 -9.343 12.060 1.00 93.75 103 GLU A N 1
ATOM 759 C CA . GLU A 1 103 ? 10.357 -10.256 11.371 1.00 93.75 103 GLU A CA 1
ATOM 760 C C . GLU A 1 103 ? 9.696 -11.054 10.233 1.00 93.75 103 GLU A C 1
ATOM 762 O O . GLU A 1 103 ? 10.400 -11.620 9.398 1.00 93.75 103 GLU A O 1
ATOM 767 N N . CYS A 1 104 ? 8.361 -11.091 10.202 1.00 94.75 104 CYS A N 1
ATOM 768 C CA . CYS A 1 104 ? 7.533 -11.725 9.179 1.00 94.75 104 CYS A CA 1
ATOM 769 C C . CYS A 1 104 ? 6.772 -10.695 8.324 1.00 94.75 104 CYS A C 1
ATOM 771 O O . CYS A 1 104 ? 6.047 -11.067 7.400 1.00 94.75 104 CYS A O 1
ATOM 773 N N . ASN A 1 105 ? 6.976 -9.395 8.569 1.00 93.31 105 ASN A N 1
ATOM 774 C CA . ASN A 1 105 ? 6.322 -8.290 7.869 1.00 93.31 105 ASN A CA 1
ATOM 775 C C . ASN A 1 105 ? 6.971 -7.991 6.503 1.00 93.31 105 ASN A C 1
ATOM 777 O O . ASN A 1 105 ? 7.348 -6.864 6.186 1.00 93.31 105 ASN A O 1
ATOM 781 N N . HIS A 1 106 ? 7.121 -9.031 5.691 1.00 90.06 106 HIS A N 1
ATOM 782 C CA . HIS A 1 106 ? 7.685 -8.965 4.349 1.00 90.06 106 HIS A CA 1
ATOM 783 C C . HIS A 1 106 ? 6.650 -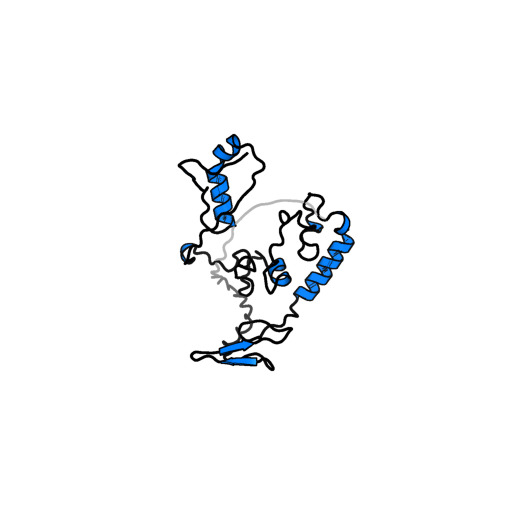9.447 3.336 1.00 90.06 106 HIS A C 1
ATOM 785 O O . HIS A 1 106 ? 5.862 -10.351 3.625 1.00 90.06 106 HIS A O 1
ATOM 791 N N . PHE A 1 107 ? 6.685 -8.905 2.115 1.00 90.75 107 PHE A N 1
ATOM 792 C CA . PHE A 1 107 ? 5.793 -9.352 1.037 1.00 90.75 107 PHE A CA 1
ATOM 793 C C . PHE A 1 107 ? 5.940 -10.860 0.770 1.00 90.75 107 PHE A C 1
ATOM 795 O O . PHE A 1 107 ? 4.946 -11.550 0.550 1.00 90.75 107 PHE A O 1
ATOM 802 N N . ALA A 1 108 ? 7.169 -11.379 0.862 1.00 89.06 108 ALA A N 1
ATOM 803 C CA . ALA A 1 108 ? 7.484 -12.798 0.714 1.00 89.06 108 ALA A CA 1
ATOM 804 C C . ALA A 1 108 ? 6.798 -13.706 1.755 1.00 89.06 108 ALA A C 1
ATOM 806 O O . ALA A 1 108 ? 6.472 -14.846 1.428 1.00 89.06 108 ALA A O 1
ATOM 807 N N . CYS A 1 109 ? 6.549 -13.208 2.974 1.00 90.00 109 CYS A N 1
ATOM 808 C CA . CYS A 1 109 ? 5.811 -13.928 4.021 1.00 90.00 109 CYS A CA 1
ATOM 809 C C . CYS A 1 109 ? 4.326 -13.503 4.091 1.00 90.00 109 CYS A C 1
ATOM 811 O O . CYS A 1 109 ? 3.669 -13.716 5.109 1.00 90.00 109 CYS A O 1
ATOM 813 N N . GLU A 1 110 ? 3.802 -12.866 3.036 1.00 91.25 110 GLU A N 1
ATOM 814 C CA . GLU A 1 110 ? 2.445 -12.303 2.980 1.00 91.25 110 GLU A CA 1
ATOM 815 C C . GLU A 1 110 ? 2.122 -11.343 4.141 1.00 91.25 110 GLU A C 1
ATOM 817 O O . GLU A 1 110 ? 0.986 -11.302 4.603 1.00 91.25 110 GLU A O 1
ATOM 822 N N . TYR A 1 111 ? 3.104 -10.558 4.602 1.00 95.00 111 TYR A N 1
ATOM 823 C CA . TYR A 1 111 ? 2.952 -9.640 5.741 1.00 95.00 111 TYR A CA 1
ATOM 824 C C . TYR A 1 111 ? 2.446 -10.355 6.999 1.00 95.00 111 TYR A C 1
ATOM 826 O O . TYR A 1 111 ? 1.432 -9.970 7.584 1.00 95.00 111 TYR A O 1
ATOM 834 N N . ASP A 1 112 ? 3.150 -11.423 7.376 1.00 96.38 112 ASP A N 1
ATOM 835 C CA . ASP A 1 112 ? 2.806 -12.299 8.496 1.00 96.38 112 ASP A CA 1
ATOM 836 C C . ASP A 1 112 ? 1.411 -12.931 8.357 1.00 96.38 112 ASP A C 1
ATOM 838 O O . ASP A 1 112 ? 0.556 -12.870 9.239 1.00 96.38 112 ASP A O 1
ATOM 842 N N . GLY A 1 113 ? 1.129 -13.475 7.168 1.00 94.69 113 GLY A N 1
ATOM 843 C CA . GLY A 1 113 ? -0.195 -14.023 6.847 1.00 94.69 113 GLY A CA 1
ATOM 844 C C . GLY A 1 113 ? -1.324 -12.987 6.855 1.00 94.69 113 GLY A C 1
ATOM 845 O O . GLY A 1 113 ? -2.496 -13.360 6.910 1.00 94.69 113 GLY A O 1
ATOM 846 N N . GLY A 1 114 ? -0.980 -11.702 6.786 1.00 95.56 114 GLY A N 1
ATOM 847 C CA . GLY A 1 114 ? -1.899 -10.577 6.826 1.00 95.56 114 GLY A CA 1
ATOM 848 C C . GLY A 1 114 ? -1.984 -9.873 8.179 1.00 95.56 114 GLY A C 1
ATOM 849 O O . GLY A 1 114 ? -2.601 -8.810 8.245 1.00 95.56 114 GLY A O 1
ATOM 850 N N . ASP A 1 115 ? -1.362 -10.387 9.241 1.00 96.38 115 ASP A N 1
ATOM 851 C CA . ASP A 1 115 ? -1.435 -9.765 10.571 1.00 96.38 115 ASP A CA 1
ATOM 852 C C . ASP A 1 115 ? -0.811 -8.364 10.596 1.00 96.38 115 ASP A C 1
ATOM 854 O O . ASP A 1 115 ? -1.273 -7.483 11.320 1.00 96.38 115 ASP A O 1
ATOM 858 N N . CYS A 1 116 ? 0.195 -8.116 9.754 1.00 96.19 116 CYS A N 1
ATOM 859 C CA . CYS A 1 116 ? 0.827 -6.803 9.610 1.00 96.19 116 CYS A CA 1
ATOM 860 C C . CYS A 1 116 ? 0.197 -5.910 8.530 1.00 96.19 116 CYS A C 1
ATOM 862 O O . CYS A 1 116 ? 0.626 -4.770 8.347 1.00 96.19 116 CYS A O 1
ATOM 864 N N . SER A 1 117 ? -0.807 -6.407 7.804 1.00 94.62 117 SER A N 1
ATOM 865 C CA . SER A 1 117 ? -1.489 -5.686 6.722 1.00 94.62 117 SER A CA 1
ATOM 866 C C . SER A 1 117 ? -3.002 -5.590 6.926 1.00 94.62 117 SER A C 1
ATOM 868 O O . SER A 1 117 ? -3.736 -5.380 5.954 1.00 94.62 117 SER A O 1
ATOM 870 N N . GLU A 1 118 ? -3.483 -5.747 8.164 1.00 91.88 118 GLU A N 1
ATOM 871 C CA . GLU A 1 118 ? -4.915 -5.734 8.511 1.00 91.88 118 GLU A CA 1
ATOM 872 C C . GLU A 1 118 ? -5.727 -6.760 7.693 1.00 91.88 118 GLU A C 1
ATOM 874 O O . GLU A 1 118 ? -6.833 -6.499 7.217 1.00 91.88 118 GLU A O 1
ATOM 879 N N . GLY A 1 119 ? -5.138 -7.932 7.441 1.00 91.44 119 GLY A N 1
ATOM 880 C CA . GLY A 1 119 ? -5.731 -9.017 6.656 1.00 91.44 119 GLY A CA 1
ATOM 881 C C . GLY A 1 119 ? -5.851 -8.728 5.155 1.00 91.44 119 GLY A C 1
ATOM 882 O O . GLY A 1 119 ? -6.500 -9.485 4.427 1.00 91.44 119 GLY A O 1
ATOM 883 N N . THR A 1 120 ? -5.257 -7.638 4.663 1.00 91.12 120 THR A N 1
ATOM 884 C CA . THR A 1 120 ? -5.332 -7.245 3.251 1.00 91.12 120 THR A CA 1
ATOM 885 C C . THR A 1 120 ? -4.144 -7.760 2.438 1.00 91.12 120 THR A C 1
ATOM 887 O O . THR A 1 120 ? -3.101 -8.130 2.977 1.00 91.12 120 THR A O 1
ATOM 890 N N . LYS A 1 121 ? -4.288 -7.750 1.106 1.00 92.56 121 LYS A N 1
ATOM 891 C CA . LYS A 1 121 ? -3.203 -7.999 0.142 1.00 92.56 121 LYS A CA 1
ATOM 892 C C . LYS A 1 121 ? -2.914 -6.707 -0.636 1.00 92.56 121 LYS A C 1
ATOM 894 O O . LYS A 1 121 ? -3.454 -6.538 -1.732 1.00 92.56 121 LYS A O 1
ATOM 899 N N . PRO A 1 122 ? -2.097 -5.782 -0.090 1.00 93.19 122 PRO A N 1
ATOM 900 C CA . PRO A 1 122 ? -2.037 -4.393 -0.559 1.00 93.19 122 PRO A CA 1
ATOM 901 C C . PRO A 1 122 ? -1.647 -4.255 -2.036 1.00 93.19 122 PRO A C 1
ATOM 903 O O . PRO A 1 122 ? -2.190 -3.421 -2.753 1.00 93.19 122 PRO A O 1
ATOM 906 N N . PHE A 1 123 ? -0.762 -5.130 -2.518 1.00 93.06 123 PHE A N 1
ATOM 907 C CA . PHE A 1 123 ? -0.256 -5.105 -3.891 1.00 93.06 123 PHE A CA 1
ATOM 908 C C . PHE A 1 123 ? -0.936 -6.127 -4.813 1.00 93.06 123 PHE A C 1
ATOM 910 O O . PHE A 1 123 ? -0.419 -6.409 -5.889 1.00 93.06 123 PHE A O 1
ATOM 917 N N . GLU A 1 124 ? -2.088 -6.705 -4.452 1.00 91.81 124 GLU A N 1
ATOM 918 C CA . GLU A 1 124 ? -2.706 -7.801 -5.222 1.00 91.81 124 GLU A CA 1
ATOM 919 C C . GLU A 1 124 ? -3.034 -7.429 -6.677 1.00 91.81 124 GLU A C 1
ATOM 921 O O . GLU A 1 124 ? -3.029 -8.286 -7.564 1.00 91.81 124 GLU A O 1
ATOM 926 N N . ARG A 1 125 ? -3.263 -6.142 -6.942 1.00 90.06 125 ARG A N 1
ATOM 927 C CA . ARG A 1 125 ? -3.570 -5.620 -8.278 1.00 90.06 125 ARG A CA 1
ATOM 928 C C . ARG A 1 125 ? -2.349 -5.058 -9.006 1.00 90.06 125 ARG A C 1
ATOM 930 O O . ARG A 1 125 ? -2.410 -4.846 -10.215 1.00 90.06 125 ARG A O 1
ATOM 937 N N . CYS A 1 126 ? -1.232 -4.863 -8.308 1.00 88.62 126 CYS A N 1
ATOM 938 C CA . CYS A 1 126 ? -0.036 -4.257 -8.874 1.00 88.62 126 CYS A CA 1
ATOM 939 C C . CYS A 1 126 ? 0.620 -5.188 -9.904 1.00 88.62 126 CYS A C 1
ATOM 941 O O . CYS A 1 126 ? 0.874 -6.363 -9.646 1.00 88.62 126 CYS A O 1
ATOM 943 N N . GLN A 1 127 ? 0.982 -4.664 -11.077 1.00 84.31 127 GLN A N 1
ATOM 944 C CA . GLN A 1 127 ? 1.715 -5.447 -12.082 1.00 84.31 127 GLN A CA 1
ATOM 945 C C . GLN A 1 127 ? 3.111 -5.871 -11.584 1.00 84.31 127 GLN A C 1
ATOM 947 O O . GLN A 1 127 ? 3.656 -6.894 -12.000 1.00 84.31 127 GLN A O 1
ATOM 952 N N . HIS A 1 128 ? 3.701 -5.070 -10.698 1.00 81.88 128 HIS A N 1
ATOM 953 C CA . HIS A 1 128 ? 5.052 -5.235 -10.169 1.00 81.88 128 HIS A CA 1
ATOM 954 C C . HIS A 1 128 ? 5.036 -5.404 -8.651 1.00 81.88 128 HIS A C 1
ATOM 956 O O . HIS A 1 128 ? 5.836 -4.770 -7.970 1.00 81.88 128 HIS A O 1
ATOM 962 N N . LYS A 1 129 ? 4.116 -6.249 -8.151 1.00 87.44 129 LYS A N 1
ATOM 963 C CA . LYS A 1 129 ? 3.784 -6.408 -6.723 1.00 87.44 129 LYS A CA 1
ATOM 964 C C . LYS A 1 129 ? 5.001 -6.350 -5.820 1.00 87.44 129 LYS A C 1
ATOM 966 O O . LYS A 1 129 ? 5.098 -5.492 -4.962 1.00 87.44 129 LYS A O 1
ATOM 971 N N . LEU A 1 130 ? 5.939 -7.237 -6.101 1.00 82.81 130 LEU A N 1
ATOM 972 C CA . LEU A 1 130 ? 7.118 -7.438 -5.298 1.00 82.81 130 LEU A CA 1
ATOM 973 C C . LEU A 1 130 ? 8.039 -6.220 -5.258 1.00 82.81 1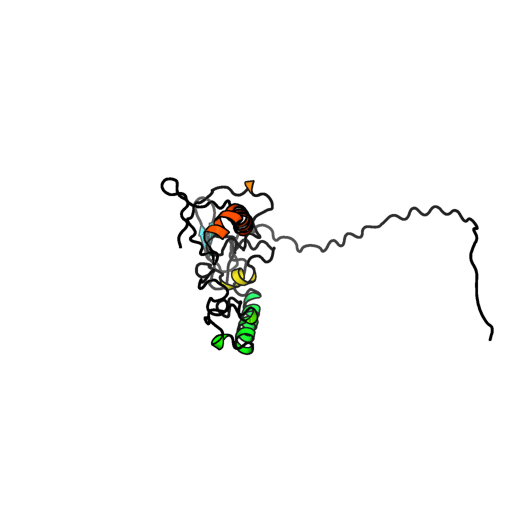30 LEU A C 1
ATOM 975 O O . LEU A 1 130 ? 8.367 -5.706 -4.197 1.00 82.81 130 LEU A O 1
ATOM 979 N N . PHE A 1 131 ? 8.439 -5.751 -6.440 1.00 85.06 131 PHE A N 1
ATOM 980 C CA . PHE A 1 131 ? 9.325 -4.604 -6.552 1.00 85.06 131 PHE A CA 1
ATOM 981 C C . PHE A 1 131 ? 8.709 -3.380 -5.864 1.00 85.06 131 PHE A C 1
ATOM 983 O O . PHE A 1 131 ? 9.388 -2.709 -5.097 1.00 85.06 131 PHE A O 1
ATOM 990 N N . CYS A 1 132 ? 7.420 -3.125 -6.101 1.00 91.38 132 CYS A N 1
ATOM 991 C CA . CYS A 1 132 ? 6.733 -1.995 -5.488 1.00 91.38 132 CYS A CA 1
ATOM 992 C C . CYS A 1 132 ? 6.503 -2.189 -3.986 1.00 91.38 132 CYS A C 1
ATOM 994 O O . CYS A 1 132 ? 6.520 -1.209 -3.261 1.00 91.38 132 CYS A O 1
ATOM 996 N N . ALA A 1 133 ? 6.357 -3.422 -3.496 1.00 92.06 133 ALA A N 1
ATOM 997 C CA . ALA A 1 133 ? 6.271 -3.697 -2.067 1.00 92.06 133 ALA A CA 1
ATOM 998 C C . ALA A 1 133 ? 7.576 -3.372 -1.324 1.00 92.06 133 ALA A C 1
ATOM 1000 O O . ALA A 1 133 ? 7.517 -2.824 -0.230 1.00 92.06 133 ALA A O 1
ATOM 1001 N N . HIS A 1 134 ? 8.743 -3.663 -1.911 1.00 88.69 134 HIS A N 1
ATOM 1002 C CA . HIS A 1 134 ? 10.045 -3.327 -1.307 1.00 88.69 134 HIS A CA 1
ATOM 1003 C C . HIS A 1 134 ? 10.379 -1.836 -1.364 1.00 88.69 134 HIS A C 1
ATOM 1005 O O . HIS A 1 134 ? 11.165 -1.352 -0.552 1.00 88.69 134 HIS A O 1
ATOM 1011 N N . ARG A 1 135 ? 9.830 -1.125 -2.351 1.00 90.31 135 ARG A N 1
ATOM 1012 C CA . ARG A 1 135 ? 10.087 0.303 -2.586 1.00 90.31 135 ARG A CA 1
ATOM 1013 C C . ARG A 1 135 ? 9.028 1.227 -2.015 1.00 90.31 135 ARG A C 1
ATOM 1015 O O . ARG A 1 135 ? 9.224 2.431 -1.984 1.00 90.31 135 ARG A O 1
ATOM 1022 N N . PHE A 1 136 ? 7.940 0.658 -1.511 1.00 93.69 136 PHE A N 1
ATOM 1023 C CA . PHE A 1 136 ? 6.838 1.420 -0.962 1.00 93.69 136 PHE A CA 1
ATOM 1024 C C . PHE A 1 136 ? 7.303 2.350 0.162 1.00 93.69 136 PHE A C 1
ATOM 1026 O O . PHE A 1 136 ? 7.703 1.891 1.234 1.00 93.69 136 PHE A O 1
ATOM 1033 N N . HIS A 1 137 ? 7.171 3.654 -0.072 1.00 92.56 137 HIS A N 1
ATOM 1034 C CA . HIS A 1 137 ? 7.513 4.695 0.890 1.00 92.56 137 HIS A CA 1
ATOM 1035 C C . HIS A 1 137 ? 8.993 4.690 1.332 1.00 92.56 137 HIS A C 1
ATOM 1037 O O . HIS A 1 137 ? 9.309 4.998 2.486 1.00 92.56 137 HIS A O 1
ATOM 1043 N N . ASP A 1 138 ? 9.914 4.327 0.433 1.00 91.88 138 ASP A N 1
ATOM 1044 C CA . ASP A 1 138 ? 11.360 4.368 0.681 1.00 91.88 138 ASP A CA 1
ATOM 1045 C C . ASP A 1 138 ? 11.965 5.785 0.519 1.00 91.88 138 ASP A C 1
ATOM 1047 O O . ASP A 1 138 ? 13.137 6.018 0.843 1.00 91.88 138 ASP A O 1
ATOM 1051 N N . GLY A 1 139 ? 11.160 6.750 0.063 1.00 88.81 139 GLY A N 1
ATOM 1052 C CA . GLY A 1 139 ? 11.524 8.146 -0.169 1.00 88.81 139 GLY A CA 1
ATOM 1053 C C . GLY A 1 139 ? 12.133 8.424 -1.548 1.00 88.81 139 GLY A C 1
ATOM 1054 O O . GLY A 1 139 ? 12.546 9.560 -1.809 1.00 88.81 139 GLY A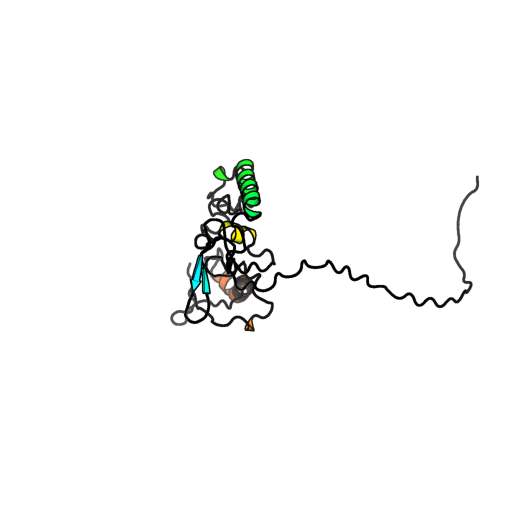 O 1
ATOM 1055 N N . GLN A 1 140 ? 12.215 7.429 -2.432 1.00 88.38 140 GLN A N 1
ATOM 1056 C CA . GLN A 1 140 ? 12.629 7.564 -3.826 1.00 88.38 140 GLN A CA 1
ATOM 1057 C C . GLN A 1 140 ? 11.426 7.360 -4.740 1.00 88.38 140 GLN A C 1
ATOM 1059 O O . GLN A 1 140 ? 10.716 6.378 -4.639 1.00 88.38 140 GLN A O 1
ATOM 1064 N N . CYS A 1 141 ? 11.224 8.273 -5.690 1.00 87.56 141 CYS A N 1
ATOM 1065 C CA . CYS A 1 141 ? 10.137 8.119 -6.650 1.00 87.56 141 CYS A CA 1
ATOM 1066 C C . CYS A 1 141 ? 10.446 7.032 -7.695 1.00 87.56 141 CYS A C 1
ATOM 1068 O O . CYS A 1 141 ? 11.257 7.239 -8.607 1.00 87.56 141 CYS A O 1
ATOM 1070 N N . ASP A 1 142 ? 9.728 5.917 -7.610 1.00 89.12 142 ASP A N 1
ATOM 1071 C CA . ASP A 1 142 ? 9.643 4.841 -8.584 1.00 89.12 142 ASP A CA 1
ATOM 1072 C C . ASP A 1 142 ? 8.370 5.001 -9.439 1.00 89.12 142 ASP A C 1
ATOM 1074 O O . ASP A 1 142 ? 7.314 4.421 -9.187 1.00 89.12 142 ASP A O 1
ATOM 1078 N N . GLU A 1 143 ? 8.470 5.743 -10.549 1.00 86.19 143 GLU A N 1
ATOM 1079 C CA . GLU A 1 143 ? 7.328 6.076 -11.432 1.00 86.19 143 GLU A CA 1
ATOM 1080 C C . GLU A 1 143 ? 6.517 4.862 -11.932 1.00 86.19 143 GLU A C 1
ATOM 1082 O O . GLU A 1 143 ? 5.338 4.971 -12.265 1.00 86.19 143 GLU A O 1
ATOM 1087 N N . ARG A 1 144 ? 7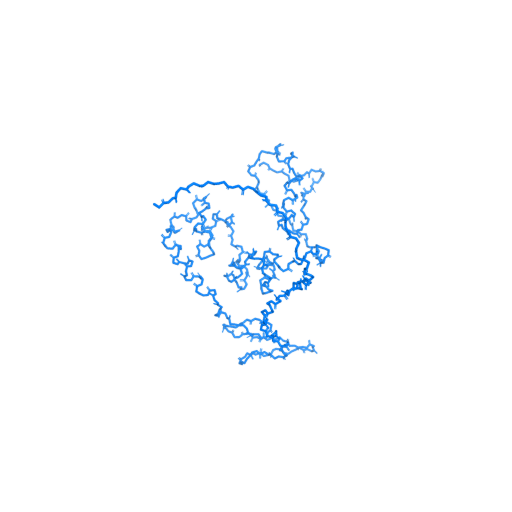.124 3.670 -11.982 1.00 84.75 144 ARG A N 1
ATOM 1088 C CA . ARG A 1 144 ? 6.426 2.417 -12.330 1.00 84.75 144 ARG A CA 1
ATOM 1089 C C . ARG A 1 144 ? 5.474 1.921 -11.233 1.00 84.75 144 ARG A C 1
ATOM 1091 O O . ARG A 1 144 ? 4.549 1.175 -11.545 1.00 84.75 144 ARG A O 1
ATOM 1098 N N . CYS A 1 145 ? 5.715 2.302 -9.983 1.00 90.62 145 CYS A N 1
ATOM 1099 C CA . CYS A 1 145 ? 4.891 2.016 -8.810 1.00 90.62 145 CYS A CA 1
ATOM 1100 C C . CYS A 1 145 ? 3.908 3.158 -8.510 1.00 90.62 145 CYS A C 1
ATOM 1102 O O . CYS A 1 145 ? 2.936 2.967 -7.784 1.00 90.62 145 CYS A O 1
ATOM 1104 N N . ASN A 1 146 ? 4.094 4.319 -9.145 1.00 89.56 146 ASN A N 1
ATOM 1105 C CA . ASN A 1 146 ? 3.250 5.502 -9.003 1.00 89.56 146 ASN A CA 1
ATOM 1106 C C . ASN A 1 146 ? 1.898 5.381 -9.744 1.00 89.56 146 ASN A C 1
ATOM 1108 O O . ASN A 1 146 ? 1.591 6.116 -10.684 1.00 89.56 146 ASN A O 1
ATOM 1112 N N . ASN A 1 147 ? 1.082 4.404 -9.357 1.00 88.06 147 ASN A N 1
ATOM 1113 C CA . ASN A 1 147 ? -0.279 4.199 -9.853 1.00 88.06 147 ASN A CA 1
ATOM 1114 C C . ASN A 1 147 ? -1.167 3.573 -8.764 1.00 88.06 147 ASN A C 1
ATOM 1116 O O . ASN A 1 147 ? -0.655 3.036 -7.787 1.00 88.06 147 ASN A O 1
ATOM 1120 N N . GLU A 1 148 ? -2.489 3.624 -8.944 1.00 89.69 148 GLU A N 1
ATOM 1121 C CA . GLU A 1 148 ? -3.475 3.166 -7.949 1.00 89.69 148 GLU A CA 1
ATOM 1122 C C . GLU A 1 148 ? -3.298 1.692 -7.557 1.00 89.69 148 GLU A C 1
ATOM 1124 O O . GLU A 1 148 ? -3.277 1.372 -6.371 1.00 89.69 148 GLU A O 1
ATOM 1129 N N . ASP A 1 149 ? -3.100 0.801 -8.534 1.00 91.50 149 ASP A N 1
ATOM 1130 C CA . ASP A 1 149 ? -2.951 -0.637 -8.281 1.00 91.50 149 ASP A CA 1
ATOM 1131 C C . ASP A 1 149 ? -1.667 -0.968 -7.489 1.00 91.50 149 ASP A C 1
ATOM 1133 O O . ASP A 1 149 ? -1.580 -2.036 -6.881 1.00 91.50 149 ASP A O 1
ATOM 1137 N N . CYS A 1 150 ? -0.682 -0.064 -7.495 1.00 94.25 150 CYS A N 1
ATOM 1138 C CA . CYS A 1 150 ? 0.588 -0.150 -6.770 1.00 94.25 150 CYS A CA 1
ATOM 1139 C C . CYS A 1 150 ? 0.705 0.903 -5.647 1.00 94.25 150 CYS A C 1
ATOM 1141 O O . CYS A 1 150 ? 1.811 1.205 -5.201 1.00 94.25 150 CYS A O 1
ATOM 1143 N N . LEU A 1 151 ? -0.428 1.450 -5.187 1.00 94.25 151 LEU A N 1
ATOM 1144 C CA . LEU A 1 151 ? -0.526 2.345 -4.028 1.00 94.25 151 LEU A CA 1
ATOM 1145 C C . LEU A 1 151 ? 0.296 3.641 -4.148 1.00 94.25 151 LEU A C 1
ATOM 1147 O O . LEU A 1 151 ? 0.795 4.164 -3.152 1.00 94.25 151 LEU A O 1
ATOM 1151 N N . PHE A 1 152 ? 0.429 4.160 -5.371 1.00 93.19 152 PHE A N 1
ATOM 1152 C CA . PHE A 1 152 ? 1.123 5.414 -5.684 1.00 93.19 152 PHE A CA 1
ATOM 1153 C C . PHE A 1 152 ? 2.544 5.506 -5.118 1.00 93.19 152 PHE A C 1
ATOM 1155 O O . PHE A 1 152 ? 2.984 6.595 -4.751 1.00 93.19 152 PHE A O 1
ATOM 1162 N N . ASP A 1 153 ? 3.249 4.374 -5.040 1.00 93.19 153 ASP A N 1
ATOM 1163 C CA . ASP A 1 153 ? 4.623 4.308 -4.531 1.00 93.19 153 ASP A CA 1
ATOM 1164 C C . ASP A 1 153 ? 4.783 4.912 -3.122 1.00 93.19 153 ASP A C 1
ATOM 1166 O O . ASP A 1 153 ? 5.713 5.659 -2.835 1.00 93.19 153 ASP A O 1
ATOM 1170 N N . GLY A 1 154 ? 3.782 4.722 -2.256 1.00 92.56 154 GLY A N 1
ATOM 1171 C CA . GLY A 1 154 ? 3.786 5.326 -0.917 1.00 92.56 154 GLY A CA 1
ATOM 1172 C C . GLY A 1 154 ? 3.786 6.860 -0.924 1.00 92.56 154 GLY A C 1
ATOM 1173 O O . GLY A 1 154 ? 4.101 7.489 0.083 1.00 92.56 154 GLY A O 1
ATOM 1174 N N . PHE A 1 155 ? 3.407 7.469 -2.051 1.00 91.25 155 PHE A N 1
ATOM 1175 C CA . PHE A 1 155 ? 3.476 8.902 -2.324 1.00 91.25 155 PHE A CA 1
ATOM 1176 C C . PHE A 1 155 ? 4.893 9.487 -2.411 1.00 91.25 155 PHE A C 1
ATOM 1178 O O . PHE A 1 155 ? 5.036 10.708 -2.322 1.00 91.25 155 PHE A O 1
ATOM 1185 N N . ASP A 1 156 ? 5.926 8.687 -2.671 1.00 90.56 156 ASP A N 1
ATOM 1186 C CA . ASP A 1 156 ? 7.297 9.198 -2.836 1.00 90.56 156 ASP A CA 1
ATOM 1187 C C . ASP A 1 156 ? 7.462 10.054 -4.103 1.00 90.56 156 ASP A C 1
ATOM 1189 O O . ASP A 1 156 ? 8.274 10.981 -4.159 1.00 90.56 156 ASP A O 1
ATOM 1193 N N . CYS A 1 157 ? 6.608 9.825 -5.102 1.00 87.31 157 CYS A N 1
ATOM 1194 C CA . CYS A 1 157 ? 6.483 10.668 -6.292 1.00 87.31 157 CYS A CA 1
ATOM 1195 C C . CYS A 1 157 ? 5.607 11.912 -6.086 1.00 87.31 157 CYS A C 1
ATOM 1197 O O . CYS A 1 157 ? 5.563 12.799 -6.948 1.00 87.31 157 CYS A O 1
ATOM 1199 N N . ALA A 1 158 ? 4.887 12.012 -4.963 1.00 83.19 158 ALA A N 1
ATOM 1200 C CA . ALA A 1 158 ? 4.108 13.199 -4.657 1.00 83.19 158 ALA A CA 1
ATOM 1201 C C . ALA A 1 158 ? 5.074 14.315 -4.248 1.00 83.19 158 ALA A C 1
ATOM 1203 O O . ALA A 1 158 ? 5.562 14.368 -3.122 1.00 83.19 158 ALA A O 1
ATOM 1204 N N . GLY A 1 159 ? 5.348 15.227 -5.185 1.00 70.88 159 GLY A N 1
ATOM 1205 C CA . GLY A 1 159 ? 6.159 16.409 -4.916 1.00 70.88 159 GLY A CA 1
ATOM 1206 C C . GLY A 1 159 ? 5.656 17.214 -3.702 1.00 70.88 159 GLY A C 1
ATOM 1207 O O . GLY A 1 159 ? 4.525 17.038 -3.241 1.00 70.88 159 GLY A O 1
ATOM 1208 N N . PRO A 1 160 ? 6.467 18.157 -3.198 1.00 67.81 160 PRO A N 1
ATOM 1209 C CA . PRO A 1 160 ? 6.188 18.872 -1.951 1.00 67.81 160 PRO A CA 1
ATOM 1210 C C . PRO A 1 160 ? 4.964 19.793 -2.015 1.00 67.81 160 PRO A C 1
ATOM 1212 O O . PRO A 1 160 ? 4.580 20.337 -0.985 1.00 67.81 160 PRO A O 1
ATOM 1215 N N . ASP A 1 161 ? 4.375 19.998 -3.196 1.00 68.81 161 ASP A N 1
ATOM 1216 C CA . ASP A 1 161 ? 3.219 20.864 -3.408 1.00 68.81 161 ASP A CA 1
ATOM 1217 C C . ASP A 1 161 ? 1.906 20.051 -3.444 1.00 68.81 161 ASP A C 1
ATOM 1219 O O . ASP A 1 161 ? 1.610 19.393 -4.449 1.00 68.81 161 ASP A O 1
ATOM 1223 N N . PRO A 1 162 ? 1.069 20.116 -2.390 1.00 62.31 162 PRO A N 1
ATOM 1224 C CA . PRO A 1 162 ? -0.240 19.470 -2.369 1.00 62.31 162 PRO A CA 1
ATOM 1225 C C . PRO A 1 162 ? -1.196 20.023 -3.436 1.00 62.31 162 PRO A C 1
ATOM 1227 O O . PRO A 1 162 ? -2.094 19.306 -3.876 1.00 62.31 162 PRO A O 1
ATOM 1230 N N . ALA A 1 163 ? -1.007 21.270 -3.890 1.00 62.25 163 ALA A N 1
ATOM 1231 C CA . ALA A 1 163 ? -1.880 21.926 -4.866 1.00 62.25 163 ALA A CA 1
ATOM 1232 C C . ALA A 1 163 ? -1.673 21.419 -6.305 1.00 62.25 163 ALA A C 1
ATOM 1234 O O . ALA A 1 163 ? -2.516 21.650 -7.177 1.00 62.25 163 ALA A O 1
ATOM 1235 N N . ALA A 1 164 ? -0.583 20.690 -6.567 1.00 60.19 164 ALA A N 1
ATOM 1236 C CA . ALA A 1 164 ? -0.343 20.043 -7.854 1.00 60.19 164 ALA A CA 1
ATOM 1237 C C . ALA A 1 164 ? -1.229 18.799 -8.080 1.00 60.19 164 ALA A C 1
ATOM 1239 O O . ALA A 1 164 ? -1.358 18.341 -9.219 1.00 60.19 164 ALA A O 1
ATOM 1240 N N . ARG A 1 165 ? -1.878 18.274 -7.030 1.00 63.59 165 ARG A N 1
ATOM 1241 C CA . ARG A 1 165 ? -2.780 17.114 -7.098 1.00 63.59 165 ARG A CA 1
ATOM 1242 C C . ARG A 1 165 ? -4.113 17.529 -7.724 1.00 63.59 165 ARG A C 1
ATOM 1244 O O . ARG A 1 165 ? -5.029 17.992 -7.052 1.00 63.59 165 ARG A O 1
ATOM 1251 N N . LYS A 1 166 ? -4.210 17.420 -9.050 1.00 54.12 166 LYS A N 1
ATOM 1252 C CA . LYS A 1 166 ? -5.442 17.705 -9.801 1.00 54.12 166 LYS A CA 1
ATOM 1253 C C . LYS A 1 166 ? -6.263 16.426 -9.968 1.00 54.12 166 LYS A C 1
ATOM 1255 O O . LYS A 1 166 ? -5.697 15.392 -10.302 1.00 54.12 166 LYS A O 1
ATOM 1260 N N . ASN A 1 167 ? -7.588 16.559 -9.835 1.00 60.25 167 ASN A N 1
ATOM 1261 C CA . ASN A 1 167 ? -8.631 15.520 -9.942 1.00 60.25 167 ASN A CA 1
ATOM 1262 C C . ASN A 1 167 ? -8.898 14.745 -8.636 1.00 60.25 167 ASN A C 1
ATOM 1264 O O . ASN A 1 167 ? -8.522 13.581 -8.531 1.00 60.25 167 ASN A O 1
ATOM 1268 N N . PRO A 1 168 ? -9.569 15.363 -7.646 1.00 57.81 168 PRO A N 1
ATOM 1269 C CA . PRO A 1 168 ? -10.004 14.645 -6.455 1.00 57.81 168 PRO A CA 1
ATOM 1270 C C . PRO A 1 168 ? -11.039 13.577 -6.830 1.00 57.81 168 PRO A C 1
ATOM 1272 O O . PRO A 1 168 ? -12.103 13.883 -7.371 1.00 57.81 168 PRO A O 1
ATOM 1275 N N . THR A 1 169 ? -10.722 12.322 -6.537 1.00 64.62 169 THR A N 1
ATOM 1276 C CA . THR A 1 169 ? -11.678 11.214 -6.491 1.00 64.62 169 THR A CA 1
ATOM 1277 C C . THR A 1 169 ? -12.162 11.058 -5.057 1.00 64.62 169 THR A C 1
ATOM 1279 O O . THR A 1 169 ? -11.362 11.055 -4.125 1.00 64.62 169 THR A O 1
ATOM 1282 N N . TRP A 1 170 ? -13.474 10.956 -4.874 1.00 68.19 170 TRP A N 1
ATOM 1283 C CA . TRP A 1 170 ? -14.079 10.641 -3.585 1.00 68.19 170 TRP A CA 1
ATOM 1284 C C . TRP A 1 170 ? -14.171 9.120 -3.444 1.00 68.19 170 TRP A C 1
ATOM 1286 O O . TRP A 1 170 ? -14.564 8.431 -4.385 1.00 68.19 170 TRP A O 1
ATOM 1296 N N . ALA A 1 171 ? -13.780 8.606 -2.283 1.00 78.31 171 ALA A N 1
ATOM 1297 C CA . ALA A 1 171 ? -13.886 7.200 -1.927 1.00 78.31 171 ALA A CA 1
ATOM 1298 C C . ALA A 1 171 ? -14.294 7.100 -0.455 1.00 78.31 171 ALA A C 1
ATOM 1300 O O . ALA A 1 171 ? -13.721 7.791 0.388 1.00 78.31 171 ALA A O 1
ATOM 1301 N N . ASP A 1 172 ? -15.276 6.248 -0.168 1.00 85.06 172 ASP A N 1
ATOM 1302 C CA . ASP A 1 172 ? -15.668 5.926 1.202 1.00 85.06 172 ASP A CA 1
ATOM 1303 C C . ASP A 1 172 ? -14.707 4.851 1.732 1.00 85.06 172 ASP A C 1
ATOM 1305 O O . ASP A 1 172 ? -14.580 3.781 1.132 1.00 85.06 172 ASP A O 1
ATOM 1309 N N . LEU A 1 173 ? -14.021 5.137 2.841 1.00 84.69 173 LEU A N 1
ATOM 1310 C CA . LEU A 1 173 ? -13.086 4.218 3.492 1.00 84.69 173 LEU A CA 1
ATOM 1311 C C . LEU A 1 173 ? -13.612 3.871 4.894 1.00 84.69 173 LEU A C 1
ATOM 1313 O O . LEU A 1 173 ? -13.547 4.726 5.779 1.00 84.69 173 LEU A O 1
ATOM 1317 N N . PRO A 1 174 ? -14.140 2.655 5.122 1.00 86.94 174 PRO A N 1
ATOM 1318 C CA . PRO A 1 174 ? -14.507 2.229 6.465 1.00 86.94 174 PRO A CA 1
ATOM 1319 C C . PRO A 1 174 ? -13.238 2.022 7.300 1.00 86.94 174 PRO A C 1
ATOM 1321 O O . PRO A 1 174 ? -12.338 1.288 6.895 1.00 86.94 174 PRO A O 1
ATOM 1324 N N . LEU A 1 175 ? -13.172 2.668 8.464 1.00 87.19 175 LEU A N 1
ATOM 1325 C CA . LEU A 1 175 ? -12.079 2.535 9.428 1.00 87.19 175 LEU A CA 1
ATOM 1326 C C . LEU A 1 175 ? -12.644 2.055 10.763 1.00 87.19 175 LEU A C 1
ATOM 1328 O O . LEU A 1 175 ? -13.650 2.582 11.234 1.00 87.19 175 LEU A O 1
ATOM 1332 N N . ILE A 1 176 ? -11.988 1.068 11.369 1.00 86.75 176 ILE A N 1
ATOM 1333 C CA . ILE A 1 176 ? -12.343 0.543 12.688 1.00 86.75 176 ILE A CA 1
ATOM 1334 C C . ILE A 1 176 ? -11.323 1.082 13.684 1.00 86.75 176 ILE A C 1
ATOM 1336 O O . ILE A 1 176 ? -10.123 0.862 13.529 1.00 86.75 176 ILE A O 1
ATOM 1340 N N . PHE A 1 177 ? -11.795 1.780 14.713 1.00 86.50 177 PHE A N 1
ATOM 1341 C CA . PHE A 1 177 ? -10.945 2.303 15.777 1.00 86.50 177 PHE A CA 1
ATOM 1342 C C . PHE A 1 177 ? -11.212 1.538 17.071 1.00 86.50 177 PHE A C 1
ATOM 1344 O O . PHE A 1 177 ? -12.348 1.453 17.527 1.00 86.50 177 PHE A O 1
ATOM 1351 N N . LEU A 1 178 ? -10.158 1.005 17.693 1.00 86.75 178 LEU A N 1
ATOM 1352 C CA . LEU A 1 178 ? -10.247 0.297 18.975 1.00 86.75 178 LEU A CA 1
ATOM 1353 C C . LEU A 1 178 ? -10.254 1.281 20.154 1.00 86.75 178 LEU A C 1
ATOM 1355 O O . LEU A 1 178 ? -9.387 1.250 21.028 1.00 86.75 178 LEU A O 1
ATOM 1359 N N . VAL A 1 179 ? -11.225 2.190 20.156 1.00 88.06 179 VAL A N 1
ATOM 1360 C CA . VAL A 1 179 ? -11.421 3.214 21.187 1.00 88.06 179 VAL A CA 1
ATOM 1361 C C . VAL A 1 179 ? -12.908 3.350 21.494 1.00 88.06 179 VAL A C 1
ATOM 1363 O O . VAL A 1 179 ? -13.755 3.003 20.677 1.00 88.06 179 VAL A O 1
ATOM 1366 N N . LYS A 1 180 ? -13.244 3.860 22.680 1.00 83.88 180 LYS A N 1
ATOM 1367 C CA . LYS A 1 180 ? -14.644 4.148 23.009 1.00 83.88 180 LYS A CA 1
ATOM 1368 C C . LYS A 1 180 ? -15.150 5.342 22.189 1.00 83.88 180 LYS A C 1
ATOM 1370 O O . LYS A 1 180 ? -14.373 6.293 22.040 1.00 83.88 180 LYS A O 1
ATOM 1375 N N . PRO A 1 181 ? -16.416 5.356 21.738 1.00 81.19 181 PRO A N 1
ATOM 1376 C CA . PRO A 1 181 ? -16.957 6.448 20.927 1.00 81.19 181 PRO A CA 1
ATOM 1377 C C . PRO A 1 181 ? -16.774 7.827 21.561 1.00 81.19 181 PRO A C 1
ATOM 1379 O O . PRO A 1 181 ? -16.292 8.742 20.902 1.00 81.19 181 PRO A O 1
ATOM 1382 N N . GLU A 1 182 ? -17.011 7.966 22.869 1.00 82.19 182 GLU A N 1
ATOM 1383 C CA . GLU A 1 182 ? -16.886 9.263 23.549 1.00 82.19 182 GLU A CA 1
ATOM 1384 C C . GLU A 1 182 ? -15.433 9.750 23.599 1.00 82.19 182 GLU A C 1
ATOM 1386 O O . GLU A 1 182 ? -15.161 10.945 23.661 1.00 82.19 182 GLU A O 1
ATOM 1391 N N . THR A 1 183 ? -14.476 8.817 23.586 1.00 85.12 183 THR A N 1
ATOM 1392 C CA . THR A 1 183 ? -13.048 9.155 23.508 1.00 85.12 183 THR A CA 1
ATOM 1393 C C . THR A 1 183 ? -12.674 9.575 22.093 1.00 85.12 183 THR A C 1
ATOM 1395 O O . THR A 1 183 ? -11.953 10.555 21.925 1.00 85.12 183 THR A O 1
ATOM 1398 N N . PHE A 1 184 ? -13.201 8.880 21.082 1.00 86.50 184 PHE A N 1
ATOM 1399 C CA . PHE A 1 184 ? -12.970 9.214 19.680 1.00 86.50 184 PHE A CA 1
ATOM 1400 C C . PHE A 1 184 ? -13.488 10.609 19.326 1.00 86.50 184 PHE A C 1
ATOM 1402 O O . PHE A 1 184 ? -12.782 11.383 18.686 1.00 86.50 184 PHE A O 1
ATOM 1409 N N . GLU A 1 185 ? -14.684 10.965 19.795 1.00 84.88 185 GLU A N 1
ATOM 1410 C CA . GLU A 1 185 ? -15.279 12.284 19.559 1.00 84.88 185 GLU A CA 1
ATOM 1411 C C . GLU A 1 185 ? -14.398 13.434 20.068 1.00 84.88 185 GLU A C 1
ATOM 1413 O O . GLU A 1 185 ? -14.329 14.485 19.432 1.00 84.88 185 GLU A O 1
ATOM 1418 N N . MET A 1 186 ? -13.677 13.238 21.177 1.00 86.31 186 MET A N 1
ATOM 1419 C CA . MET A 1 186 ? -12.752 14.243 21.715 1.00 86.31 186 MET A CA 1
ATOM 1420 C C . MET A 1 186 ? -11.453 14.375 20.907 1.00 86.31 186 MET A C 1
ATOM 1422 O O . MET A 1 186 ? -10.792 15.411 20.985 1.00 86.31 186 MET A O 1
ATOM 1426 N N . GLU A 1 187 ? -11.071 13.346 20.149 1.00 89.25 187 GLU A N 1
ATOM 1427 C CA . GLU A 1 187 ? -9.809 13.290 19.396 1.00 89.25 187 GLU A CA 1
ATOM 1428 C C . GLU A 1 187 ? -9.999 13.369 17.876 1.00 89.25 187 GLU A C 1
ATOM 1430 O O . GLU A 1 187 ? -9.018 13.337 17.131 1.00 89.25 187 GLU A O 1
ATOM 1435 N N . ILE A 1 188 ? -11.240 13.547 17.422 1.00 89.00 188 ILE A N 1
ATOM 1436 C CA . ILE A 1 188 ? -11.658 13.483 16.020 1.00 89.00 188 ILE A CA 1
ATOM 1437 C C . ILE A 1 188 ? -10.767 14.313 15.086 1.00 89.00 188 ILE A C 1
ATOM 1439 O O . ILE A 1 188 ? -10.257 13.799 14.091 1.00 89.00 188 ILE A O 1
ATOM 1443 N N . ASP A 1 189 ? -10.488 15.567 15.446 1.00 90.94 189 ASP A N 1
ATOM 1444 C CA . ASP A 1 189 ? -9.660 16.470 14.646 1.00 90.94 189 ASP A CA 1
ATOM 1445 C C . ASP A 1 189 ? -8.212 15.976 14.569 1.00 90.94 189 ASP A C 1
ATOM 1447 O O . ASP A 1 189 ? -7.578 16.024 13.514 1.00 90.94 189 ASP A O 1
ATOM 1451 N N . THR A 1 190 ? -7.678 15.464 15.679 1.00 91.75 190 THR A N 1
ATOM 1452 C CA . THR A 1 190 ? -6.321 14.910 15.741 1.00 91.75 190 THR A CA 1
ATOM 1453 C C . THR A 1 190 ? -6.209 13.675 14.852 1.00 91.75 190 THR A C 1
ATOM 1455 O O . THR A 1 190 ? -5.263 13.566 14.067 1.00 91.75 190 THR A O 1
ATOM 1458 N N . THR A 1 191 ? -7.193 12.776 14.910 1.00 90.50 191 THR A N 1
ATOM 1459 C CA . THR A 1 191 ? -7.243 11.578 14.069 1.00 90.50 191 THR A CA 1
ATOM 1460 C C . THR A 1 191 ? -7.368 11.933 12.590 1.00 90.50 191 THR A C 1
ATOM 1462 O O . THR A 1 191 ? -6.604 11.418 11.773 1.00 90.50 191 THR A O 1
ATOM 1465 N N . LEU A 1 192 ? -8.279 12.839 12.222 1.00 91.00 192 LEU A N 1
ATOM 1466 C CA . LEU A 1 192 ? -8.468 13.261 10.831 1.00 91.00 192 LEU A CA 1
ATOM 1467 C C . LEU A 1 192 ? -7.231 13.963 10.265 1.00 91.00 192 LEU A C 1
ATOM 1469 O O . LEU A 1 192 ? -6.875 13.732 9.107 1.00 91.00 192 LEU A O 1
ATOM 1473 N N . ASN A 1 193 ? -6.533 14.762 11.076 1.00 90.06 193 ASN A N 1
ATOM 1474 C CA . ASN A 1 193 ? -5.260 15.371 10.690 1.00 90.06 193 ASN A CA 1
ATOM 1475 C C . ASN A 1 193 ? -4.182 14.308 10.454 1.00 90.06 193 ASN A C 1
ATOM 1477 O O . ASN A 1 193 ? -3.527 14.320 9.411 1.00 90.06 193 ASN A O 1
ATOM 1481 N N . ALA A 1 194 ? -4.044 13.341 11.365 1.00 91.06 194 ALA A N 1
ATOM 1482 C CA . ALA A 1 194 ? -3.099 12.240 11.202 1.00 91.06 194 ALA A CA 1
ATOM 1483 C C . ALA A 1 194 ? -3.397 11.412 9.939 1.00 91.06 194 ALA A C 1
ATOM 1485 O O . ALA A 1 194 ? -2.480 11.072 9.193 1.00 91.06 194 ALA A O 1
ATOM 1486 N N . LEU A 1 195 ? -4.667 11.130 9.642 1.00 90.75 195 LEU A N 1
ATOM 1487 C CA . LEU A 1 195 ? -5.056 10.431 8.414 1.00 90.75 195 LEU A CA 1
ATOM 1488 C C . LEU A 1 195 ? -4.777 11.271 7.165 1.00 90.75 195 LEU A C 1
ATOM 1490 O O . LEU A 1 195 ? -4.226 10.757 6.193 1.00 90.75 195 LEU A O 1
ATOM 1494 N N . THR A 1 196 ? -5.087 12.567 7.204 1.00 88.62 196 THR A N 1
ATOM 1495 C CA . THR A 1 196 ? -4.830 13.506 6.103 1.00 88.62 196 THR A CA 1
ATOM 1496 C C . THR A 1 196 ? -3.343 13.557 5.748 1.00 88.62 196 THR A C 1
ATOM 1498 O O . THR A 1 196 ? -2.958 13.514 4.574 1.00 88.62 196 THR A O 1
ATOM 1501 N N . GLU A 1 197 ? -2.475 13.578 6.760 1.00 86.88 197 GLU A N 1
ATOM 1502 C CA . GLU A 1 197 ? -1.024 13.568 6.579 1.00 86.88 197 GLU A CA 1
ATOM 1503 C C . GLU A 1 197 ? -0.492 12.263 5.983 1.00 86.88 197 GLU A C 1
ATOM 1505 O O . GLU A 1 197 ? 0.497 12.291 5.241 1.00 86.88 197 GLU A O 1
ATOM 1510 N N . ARG A 1 198 ? -1.109 11.126 6.317 1.00 87.56 198 ARG A N 1
ATOM 1511 C CA . ARG A 1 198 ? -0.665 9.785 5.903 1.00 87.56 198 ARG A CA 1
ATOM 1512 C C . ARG A 1 198 ? -1.176 9.440 4.514 1.00 87.56 198 ARG A C 1
ATOM 1514 O O . ARG A 1 198 ? -0.391 9.042 3.664 1.00 87.56 198 ARG A O 1
ATOM 1521 N N . LEU A 1 199 ? -2.455 9.693 4.257 1.00 87.12 199 LEU A N 1
ATOM 1522 C CA . LEU A 1 199 ? -3.098 9.443 2.967 1.00 87.12 199 LEU A CA 1
ATOM 1523 C C . LEU A 1 199 ? -2.824 10.541 1.937 1.00 87.12 199 LEU A C 1
ATOM 1525 O O . LEU A 1 199 ? -3.230 10.413 0.784 1.00 87.12 199 LEU A O 1
ATOM 1529 N N . LYS A 1 200 ? -2.168 11.640 2.341 1.00 83.19 200 LYS A N 1
ATOM 1530 C CA . LYS A 1 200 ? -1.853 12.776 1.465 1.00 83.19 200 LYS A CA 1
ATOM 1531 C C . LYS A 1 200 ? -3.114 13.285 0.739 1.00 83.19 200 LYS A C 1
ATOM 1533 O O . LYS A 1 200 ? -3.068 13.702 -0.419 1.00 83.19 200 LYS A O 1
ATOM 1538 N N . THR A 1 201 ? -4.248 13.292 1.427 1.00 81.62 201 THR A N 1
ATOM 1539 C CA . THR A 1 201 ? -5.543 13.761 0.917 1.00 81.62 201 THR A CA 1
ATOM 1540 C C . THR A 1 201 ? -6.378 14.294 2.070 1.00 81.62 201 THR A C 1
ATOM 1542 O O . THR A 1 201 ? -6.078 13.998 3.218 1.00 81.62 201 THR A O 1
ATOM 1545 N N . ASN A 1 202 ? -7.428 15.057 1.783 1.00 84.00 202 ASN A N 1
ATOM 1546 C CA . ASN A 1 202 ? -8.346 15.509 2.823 1.00 84.00 202 ASN A CA 1
ATOM 1547 C C . ASN A 1 202 ? -9.264 14.358 3.238 1.00 84.00 202 ASN A C 1
ATOM 1549 O O . ASN A 1 202 ? -9.950 13.783 2.391 1.00 84.00 202 ASN A O 1
ATOM 1553 N N . VAL A 1 203 ? -9.311 14.068 4.534 1.00 89.31 203 VAL A N 1
ATOM 1554 C CA . VAL A 1 203 ? -10.195 13.054 5.115 1.00 89.31 203 VAL A CA 1
ATOM 1555 C C . VAL A 1 203 ? -11.274 13.755 5.928 1.00 89.31 203 VAL A C 1
ATOM 1557 O O . VAL A 1 203 ? -10.975 14.631 6.732 1.00 89.31 203 VAL A O 1
ATOM 1560 N N . ASN A 1 204 ? -12.530 13.381 5.706 1.00 88.81 204 ASN A N 1
ATOM 1561 C CA . ASN A 1 204 ? -13.672 13.879 6.467 1.00 88.81 204 ASN A CA 1
ATOM 1562 C C . ASN A 1 204 ? -14.548 12.696 6.868 1.00 88.81 204 ASN A C 1
ATOM 1564 O O . ASN A 1 204 ? -14.630 11.715 6.127 1.00 88.81 204 ASN A O 1
ATOM 1568 N N . ILE A 1 205 ? -15.227 12.810 8.007 1.00 88.69 205 ILE A N 1
ATOM 1569 C CA . ILE A 1 205 ? -16.242 11.832 8.394 1.00 88.69 205 ILE A CA 1
ATOM 1570 C C . ILE A 1 205 ? -17.484 12.068 7.549 1.00 88.69 205 ILE A C 1
ATOM 1572 O O . ILE A 1 205 ? -17.935 13.204 7.373 1.00 88.69 205 ILE A O 1
ATOM 1576 N N . LYS A 1 206 ? -18.014 10.980 6.998 1.00 87.25 206 LYS A N 1
ATOM 1577 C CA . LYS A 1 206 ? -19.258 11.013 6.246 1.00 87.25 206 LYS A CA 1
ATOM 1578 C C . LYS A 1 206 ? -20.402 11.411 7.179 1.00 87.25 206 LYS A C 1
ATOM 1580 O O . LYS A 1 206 ? -20.461 10.972 8.323 1.00 87.25 206 LYS A O 1
ATOM 1585 N N . ASN A 1 207 ? -21.277 12.282 6.689 1.00 86.50 207 ASN A N 1
ATOM 1586 C CA . ASN A 1 207 ? -22.452 12.727 7.421 1.00 86.50 207 ASN A CA 1
ATOM 1587 C C . ASN A 1 207 ? -23.701 12.289 6.657 1.00 86.50 207 ASN A C 1
ATOM 1589 O O . ASN A 1 207 ? -23.865 12.656 5.486 1.00 86.50 207 ASN A O 1
ATOM 1593 N N . THR A 1 208 ? -24.557 11.523 7.322 1.00 86.38 208 THR A N 1
ATOM 1594 C CA . THR A 1 208 ? -25.844 11.079 6.797 1.00 86.38 208 THR A CA 1
ATOM 1595 C C . THR A 1 208 ? -26.943 11.692 7.656 1.00 86.38 208 THR A C 1
ATOM 1597 O O . THR A 1 208 ? -26.959 11.545 8.873 1.00 86.38 208 THR A O 1
ATOM 1600 N N . ASP A 1 209 ? -27.852 12.437 7.024 1.00 87.31 209 ASP A N 1
ATOM 1601 C CA . ASP A 1 209 ? -29.002 13.076 7.683 1.00 87.31 209 ASP A CA 1
ATOM 1602 C C . ASP A 1 209 ? -28.668 14.015 8.865 1.00 87.31 209 ASP A C 1
ATOM 1604 O O . ASP A 1 209 ? -29.511 14.290 9.718 1.00 87.31 209 ASP A O 1
ATOM 1608 N N . GLY A 1 210 ? -27.464 14.592 8.884 1.00 82.75 210 GLY A N 1
ATOM 1609 C CA . GLY A 1 210 ? -27.012 15.515 9.927 1.00 82.75 210 GLY A CA 1
ATOM 1610 C C . GLY A 1 210 ? -26.209 14.843 11.040 1.00 82.75 210 GLY A C 1
ATOM 1611 O O . GLY A 1 210 ? -25.586 15.557 11.826 1.00 82.75 210 GLY A O 1
ATOM 1612 N N . GLU A 1 211 ? -26.141 13.513 11.067 1.00 83.62 211 GLU A N 1
ATOM 1613 C CA . GLU A 1 211 ? -25.355 12.741 12.029 1.00 83.62 211 GLU A CA 1
ATOM 1614 C C . GLU A 1 211 ? -24.047 12.246 11.405 1.00 83.62 211 GLU A C 1
ATOM 1616 O O . GLU A 1 211 ? -23.955 11.997 10.202 1.00 83.62 211 GLU A O 1
ATOM 1621 N N . MET A 1 212 ? -22.995 12.168 12.221 1.00 82.38 212 MET A N 1
ATOM 1622 C CA . MET A 1 212 ? -21.729 11.574 11.797 1.00 82.38 212 MET A CA 1
ATOM 1623 C C . MET A 1 212 ? -21.893 10.057 11.726 1.00 82.38 212 MET A C 1
ATOM 1625 O O . MET A 1 212 ? -22.406 9.460 12.669 1.00 82.38 212 MET A O 1
ATOM 1629 N N . ASP A 1 213 ? -21.415 9.441 10.645 1.00 84.56 213 ASP A N 1
ATOM 1630 C CA . ASP A 1 213 ? -21.445 7.989 10.446 1.00 84.56 213 ASP A CA 1
ATOM 1631 C C . ASP A 1 213 ? -20.412 7.294 11.368 1.00 84.56 213 ASP A C 1
ATOM 1633 O O . ASP A 1 213 ? -19.363 6.827 10.920 1.00 84.56 213 ASP A O 1
ATOM 1637 N N . LEU A 1 214 ? -20.695 7.263 12.674 1.00 81.81 214 LEU A N 1
ATOM 1638 C CA . LEU A 1 214 ? -19.937 6.572 13.720 1.00 81.81 214 LEU A CA 1
ATOM 1639 C C . LEU A 1 214 ? -20.787 5.432 14.287 1.00 81.81 214 LEU A C 1
ATOM 1641 O O . LEU A 1 214 ? -21.943 5.635 14.653 1.00 81.81 214 LEU A O 1
ATOM 1645 N N . PHE A 1 215 ? -20.211 4.234 14.356 1.00 81.38 215 PHE A N 1
ATOM 1646 C CA . PHE A 1 215 ? -20.917 3.019 14.762 1.00 81.38 215 PHE A CA 1
ATOM 1647 C C . PHE A 1 215 ? -20.148 2.302 15.878 1.00 81.38 215 PHE A C 1
ATOM 1649 O O . PHE A 1 215 ? -18.916 2.291 15.858 1.00 81.38 215 PHE A O 1
ATOM 1656 N N . GLU A 1 216 ? -20.886 1.716 16.825 1.00 78.19 216 GLU A N 1
ATOM 1657 C CA . GLU A 1 216 ? -20.373 0.804 17.866 1.00 78.19 216 GLU A CA 1
ATOM 1658 C C . GL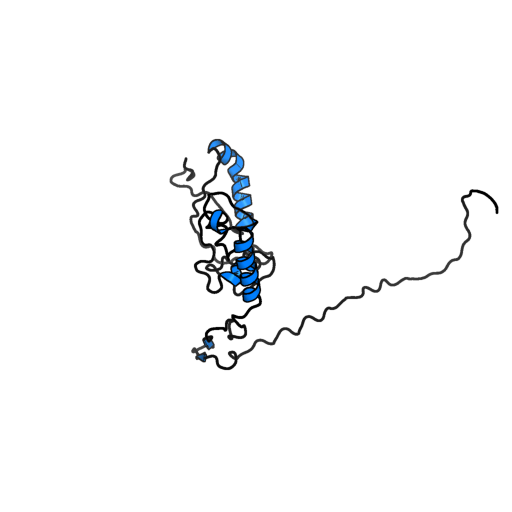U A 1 216 ? -20.350 -0.657 17.403 1.00 78.19 216 GLU A C 1
ATOM 1660 O O . GLU A 1 216 ? -21.301 -1.078 16.699 1.00 78.19 216 GLU A O 1
#

Foldseek 3Di:
DDDDDDDDDDDDDDDDDDPDDPPPPPPPPPDDPDPDPDLAADPPWDWADDPPHIATDEDQQFDDRRSPDGLPDCLVVVLVVLLVQCVVVVLVVQAPPLAQDVSQCAVSNVRSVCSNPVNDNLLPQQPSSRVLRVQQPVLADDVSLCDDSNLHSQCSVVPPDLVVDPDDDDDDDDDDDPDDPVVCVVCVVVVQVVCCVRSVHRDDFDDDPNHGPDDD

InterPro domains:
  IPR000800 Notch domain [PF00066] (84-117)
  IPR000800 Notch domain [PF00066] (124-157)
  IPR000800 Notch domain [PR01452] (104-117)
  IPR000800 Notch domain [PR01452] (145-157)
  IPR000800 Notch domain [PS50258] (86-122)
  IPR000800 Notch domain [PS50258] (126-172)
  IPR000800 Notch domain [SM00004] (79-117)
  IPR000800 Notch domain [SM00004] (119-158)
  IPR035993 Notch-like domain superfamily [SSF90193] (85-117)
  IPR035993 Notch-like domain superfamily [SSF90193] (126-157)